Protein AF-A0A356QR61-F1 (afdb_monomer_lite)

Sequence (213 aa):
MYKLLLCWRYLRTRWIALASVISVTLGVATMIVVNAVMSGFSNEMQTRIHGILSDIVFESHSLSGFQDPQWHIDEINRAAGDQIAGMTPTVAVPAMLSFQVRGQWVTRQVMFIGIDPKTHAQVSDFGRYLQHPANREQLSFDLREGGYDTIDSQNPTETPTRPALEHAGWPHRRMRVNRERLWKERLESKNSAENSPARSVDQQVDAMLAATS

Foldseek 3Di:
DCPVVVVVVVCVVDVVNVVVVVVVVVVVVVVVVVVVVVVVVVVVVVCVVQQAAFPDDDFDPDPVTDDPPPVVVVVVCVVQVVPDQFDWDKDWDWDWDWDDDPNDIDIDIDIDMDTDQAGSVRGHNVLQQDQAPVCSVTNDPAFDQARGQQADSVDGDPDRPRPVRRCDTPNVVVVVVVVVVVVVVVVVVVVCVVPPPDQPVVNVVVVVVVVVD

Radius of gyration: 34.33 Å; chains: 1; bounding box: 91×85×86 Å

pLDDT: mean 84.56, std 9.44, range [52.19, 97.56]

Secondary structure (DSSP, 8-state):
-HHHHHHHHHHHH-HHHHHHHHHHHHHHHHHHHHHHHHHHHHHHHHHHHHTTS-SS----SSTT--S-HHHHHHHHHHHHGGG-S----EEEEEEEEEEEETTEEEEEEEEEEEE-TTTHHHH-GGGGG-SSHHHHHS---SPPSS---SS-TTS--SS-S-GGGTTTTHHHHHHHHHHHHHHHHHHHHHHHHHSS----HHHHHHHHHHH--

Structure (mmCIF, N/CA/C/O backbone):
data_AF-A0A356QR61-F1
#
_entry.id   AF-A0A356QR61-F1
#
loop_
_atom_site.group_PDB
_atom_site.id
_atom_site.type_symbol
_atom_site.label_atom_id
_atom_site.label_alt_id
_atom_site.label_comp_id
_atom_site.label_asym_id
_atom_site.label_entity_id
_atom_site.label_seq_id
_atom_site.pdbx_PDB_ins_code
_atom_site.Cartn_x
_atom_site.Cartn_y
_atom_site.Cartn_z
_atom_site.occupancy
_atom_site.B_iso_or_equiv
_atom_site.auth_seq_id
_atom_site.auth_comp_id
_atom_site.auth_asym_id
_atom_site.auth_atom_id
_atom_site.pdbx_PDB_model_num
ATOM 1 N N . MET A 1 1 ? -49.902 16.800 27.343 1.00 63.72 1 MET A N 1
ATOM 2 C CA . MET A 1 1 ? -49.059 17.615 26.435 1.00 63.72 1 MET A CA 1
ATOM 3 C C . MET A 1 1 ? -48.443 18.861 27.087 1.00 63.72 1 MET A C 1
ATOM 5 O O . MET A 1 1 ? -47.349 19.228 26.695 1.00 63.72 1 MET A O 1
ATOM 9 N N . TYR A 1 2 ? -49.036 19.468 28.127 1.00 74.94 2 TYR A N 1
ATOM 10 C CA . TYR A 1 2 ? -48.470 20.675 28.770 1.00 74.94 2 TYR A CA 1
ATOM 11 C C . TYR A 1 2 ? -47.290 20.453 29.735 1.00 74.94 2 TYR A C 1
ATOM 13 O O . TYR A 1 2 ? -46.565 21.398 30.032 1.00 74.94 2 TYR A O 1
ATOM 21 N N . LYS A 1 3 ? -47.063 19.221 30.217 1.00 79.25 3 LYS A N 1
ATOM 22 C CA . LYS A 1 3 ? -46.014 18.924 31.213 1.00 79.25 3 LYS A CA 1
ATOM 23 C C . LYS A 1 3 ? -44.601 19.246 30.703 1.00 79.25 3 LYS A C 1
ATOM 25 O O . LYS A 1 3 ? -43.840 19.868 31.428 1.00 79.25 3 LYS A O 1
ATOM 30 N N . LEU A 1 4 ? -44.283 18.919 29.446 1.00 80.38 4 LEU A N 1
ATOM 31 C CA . LEU A 1 4 ? -42.987 19.245 28.828 1.00 80.38 4 LEU A CA 1
ATOM 32 C C . LEU A 1 4 ? -42.771 20.759 28.678 1.00 80.38 4 LEU A C 1
ATOM 34 O O . LEU A 1 4 ? -41.706 21.257 29.031 1.00 80.38 4 LEU A O 1
ATOM 38 N N . LEU A 1 5 ? -43.796 21.499 28.234 1.00 81.12 5 LEU A N 1
ATOM 39 C CA . LEU A 1 5 ? -43.750 22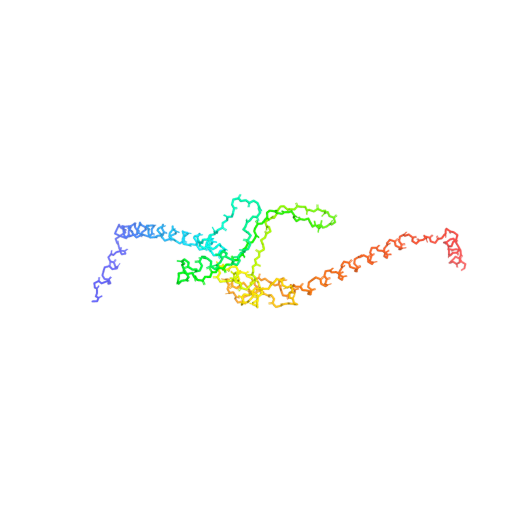.965 28.129 1.00 81.12 5 LEU A CA 1
ATOM 40 C C . LEU A 1 5 ? -43.552 23.632 29.498 1.00 81.12 5 LEU A C 1
ATOM 42 O O . LEU A 1 5 ? -42.762 24.568 29.627 1.00 81.12 5 LEU A O 1
ATOM 46 N N . LEU A 1 6 ? -44.232 23.124 30.531 1.00 81.38 6 LEU A N 1
ATOM 47 C CA . LEU A 1 6 ? -44.070 23.589 31.908 1.00 81.38 6 LEU A CA 1
ATOM 48 C C . LEU A 1 6 ? -42.666 23.282 32.447 1.00 81.38 6 LEU A C 1
ATOM 50 O O . LEU A 1 6 ? -42.029 24.189 32.978 1.00 81.38 6 LEU A O 1
ATOM 54 N N . CYS A 1 7 ? -42.152 22.061 32.258 1.00 80.75 7 CYS A N 1
ATOM 55 C CA . CYS A 1 7 ? -40.796 21.672 32.660 1.00 80.75 7 CYS A CA 1
ATOM 56 C C . CYS A 1 7 ? -39.719 22.520 31.969 1.00 80.75 7 CYS A C 1
ATOM 58 O O . CYS A 1 7 ? -38.815 23.009 32.641 1.00 80.75 7 CYS A O 1
ATOM 60 N N . TRP A 1 8 ? -39.842 22.758 30.659 1.00 81.69 8 TRP A N 1
ATOM 61 C CA . TRP A 1 8 ? -38.913 23.595 29.892 1.00 81.69 8 TRP A CA 1
ATOM 62 C C . TRP A 1 8 ? -38.884 25.040 30.400 1.00 81.69 8 TRP A C 1
ATOM 64 O O . TRP A 1 8 ? -37.813 25.612 30.620 1.00 81.69 8 TRP A O 1
ATOM 74 N N . ARG A 1 9 ? -40.060 25.630 30.664 1.00 83.69 9 ARG A N 1
ATOM 75 C CA . ARG A 1 9 ? -40.152 26.980 31.239 1.00 83.69 9 ARG A CA 1
ATOM 76 C C . ARG A 1 9 ? -39.523 27.030 32.633 1.00 83.69 9 ARG A C 1
ATOM 78 O O . ARG A 1 9 ? -38.783 27.963 32.937 1.00 83.69 9 ARG A O 1
ATOM 85 N N . TYR A 1 10 ? -39.772 26.019 33.464 1.00 82.62 10 TYR A N 1
ATOM 86 C CA . TYR A 1 10 ? -39.225 25.939 34.820 1.00 82.62 10 TYR A CA 1
ATOM 87 C C . TYR A 1 10 ? -37.692 25.799 34.826 1.00 82.62 10 TYR A C 1
ATOM 89 O O . TYR A 1 10 ? -37.025 26.492 35.594 1.00 82.62 10 TYR A O 1
ATOM 97 N N . LEU A 1 11 ? -37.124 24.986 33.924 1.00 81.06 11 LEU A N 1
ATOM 98 C CA . LEU A 1 11 ? -35.673 24.818 33.766 1.00 81.06 11 LEU A CA 1
ATOM 99 C C . LEU A 1 11 ? -34.984 26.124 33.352 1.00 81.06 11 LEU A C 1
ATOM 101 O O . LEU A 1 11 ? -33.954 26.487 33.912 1.00 81.06 11 LEU A O 1
ATOM 105 N N . ARG A 1 12 ? -35.582 26.860 32.408 1.00 78.75 12 ARG A N 1
ATOM 106 C CA . ARG A 1 12 ? -35.021 28.115 31.889 1.00 78.75 12 ARG A CA 1
ATOM 107 C C . ARG A 1 12 ? -35.041 29.255 32.913 1.00 78.75 12 ARG A C 1
ATOM 109 O O . ARG A 1 12 ? -34.254 30.186 32.807 1.00 78.75 12 ARG A O 1
ATOM 116 N N . THR A 1 13 ? -35.933 29.187 33.901 1.00 82.56 13 THR A N 1
ATOM 117 C CA . THR A 1 13 ? -36.052 30.221 34.943 1.00 82.56 13 THR A CA 1
ATOM 118 C C . THR A 1 13 ? -35.142 29.936 36.148 1.00 82.56 13 THR A C 1
ATOM 120 O O . THR A 1 13 ? -34.807 30.851 36.896 1.00 82.56 13 THR A O 1
ATOM 123 N N . ARG A 1 14 ? -34.715 28.678 36.352 1.00 86.62 14 ARG A N 1
ATOM 124 C CA . ARG A 1 14 ? -33.907 28.249 37.506 1.00 86.62 14 ARG A CA 1
ATOM 125 C C . ARG A 1 14 ? -32.491 27.845 37.076 1.00 86.62 14 ARG A C 1
ATOM 127 O O . ARG A 1 14 ? -32.207 26.670 36.855 1.00 86.62 14 ARG A O 1
ATOM 134 N N . TRP A 1 15 ? -31.587 28.823 37.042 1.00 82.50 15 TRP A N 1
ATOM 135 C CA . TRP A 1 15 ? -30.195 28.675 36.587 1.00 82.50 15 TRP A CA 1
ATOM 136 C C . TRP A 1 15 ? -29.403 27.542 37.260 1.00 82.50 15 TRP A C 1
ATOM 138 O O . TRP A 1 15 ? -28.636 26.859 36.589 1.00 82.50 15 TRP A O 1
ATOM 148 N N . ILE A 1 16 ? -29.634 27.280 38.552 1.00 87.81 16 ILE A N 1
ATOM 149 C CA . ILE A 1 16 ? -28.952 26.204 39.299 1.00 87.81 16 ILE A CA 1
ATOM 150 C C . ILE A 1 16 ? -29.296 24.815 38.727 1.00 87.81 16 ILE A C 1
ATOM 152 O O . ILE A 1 16 ? -28.426 23.954 38.610 1.00 87.81 16 ILE A O 1
ATOM 156 N N . ALA A 1 17 ? -30.554 24.599 38.325 1.00 86.50 17 ALA A N 1
ATOM 157 C CA . ALA A 1 17 ? -30.989 23.328 37.746 1.00 86.50 17 ALA A CA 1
ATOM 158 C C . ALA A 1 17 ? -30.394 23.120 36.345 1.00 86.50 17 ALA A C 1
ATOM 160 O O . ALA A 1 17 ? -29.949 22.024 36.013 1.00 86.50 17 ALA A O 1
ATOM 161 N N . LEU A 1 18 ? -30.332 24.188 35.547 1.00 86.31 18 LEU A N 1
ATOM 162 C CA . LEU A 1 18 ? -29.719 24.165 34.221 1.00 86.31 18 LEU A CA 1
ATOM 163 C C . LEU A 1 18 ? -28.210 23.873 34.300 1.00 86.31 18 LEU A C 1
ATOM 165 O O . LEU A 1 18 ? -27.713 23.025 33.563 1.00 86.31 18 LEU A O 1
ATOM 169 N N . ALA A 1 19 ? -27.503 24.504 35.243 1.00 89.62 19 ALA A N 1
ATOM 170 C CA . ALA A 1 19 ? -26.082 24.252 35.480 1.00 89.62 19 ALA A CA 1
ATOM 171 C C . ALA A 1 19 ? -25.801 22.786 35.865 1.00 89.62 19 ALA A C 1
ATOM 173 O O . ALA A 1 19 ? -24.839 22.195 35.377 1.00 89.62 19 ALA A O 1
ATOM 174 N N . SER A 1 20 ? -26.665 22.172 36.682 1.00 90.62 20 SER A N 1
ATOM 175 C CA . SER A 1 20 ? -26.543 20.758 37.061 1.00 90.62 20 SER A CA 1
ATOM 176 C C . SER A 1 20 ? -26.697 19.815 35.864 1.00 90.62 20 SER A C 1
ATOM 178 O O . SER A 1 20 ? -25.870 18.922 35.684 1.00 90.62 20 SER A O 1
ATOM 180 N N . VAL A 1 21 ? -27.695 20.043 35.002 1.00 91.75 21 VAL A N 1
ATOM 181 C CA . VAL A 1 21 ? -27.902 19.223 33.797 1.00 91.75 21 VAL A CA 1
ATOM 182 C C . VAL A 1 21 ? -26.722 19.351 32.836 1.00 91.75 21 VAL A C 1
ATOM 184 O O . VAL A 1 21 ? -26.252 18.338 32.323 1.00 91.75 21 VAL A O 1
ATOM 187 N N . ILE A 1 22 ? -26.201 20.566 32.628 1.00 94.44 22 ILE A N 1
ATOM 188 C CA . ILE A 1 22 ? -25.026 20.793 31.773 1.00 94.44 22 ILE A CA 1
ATOM 189 C C . ILE A 1 22 ? -23.794 20.082 32.339 1.00 94.44 22 ILE A C 1
ATOM 191 O O . ILE A 1 22 ? -23.083 19.436 31.579 1.00 94.44 22 ILE A O 1
ATOM 195 N N . SER A 1 23 ? -23.567 20.143 33.654 1.00 95.69 23 SER A N 1
ATOM 196 C CA . SER A 1 23 ? -22.441 19.459 34.306 1.00 95.69 23 SER A CA 1
ATOM 197 C C . SER A 1 23 ? -22.489 17.942 34.098 1.00 95.69 23 SER A C 1
ATOM 199 O O . SER A 1 23 ? -21.515 17.343 33.643 1.00 95.69 23 SER A O 1
ATOM 201 N N . VAL A 1 24 ? -23.651 17.321 34.333 1.00 96.44 24 VAL A N 1
ATOM 202 C CA . VAL A 1 24 ? -23.834 15.878 34.105 1.00 96.44 24 VAL A CA 1
ATOM 203 C C . VAL A 1 24 ? -23.700 15.538 32.620 1.00 96.44 24 VAL A C 1
ATOM 205 O O . VAL A 1 24 ? -23.032 14.569 32.274 1.00 96.44 24 VAL A O 1
ATOM 208 N N . THR A 1 25 ? -24.277 16.353 31.734 1.00 96.44 25 THR A N 1
ATOM 209 C CA . THR A 1 25 ? -24.192 16.144 30.279 1.00 96.44 25 THR A CA 1
ATOM 210 C C . THR A 1 25 ? -22.750 16.224 29.798 1.00 96.44 25 THR A C 1
ATOM 212 O O . THR A 1 25 ? -22.328 15.378 29.017 1.00 96.44 25 THR A O 1
ATOM 215 N N . LEU A 1 26 ? -21.978 17.193 30.292 1.00 97.19 26 LEU A N 1
ATOM 216 C CA . LEU A 1 26 ? -20.565 17.333 29.968 1.00 97.19 26 LEU A CA 1
ATOM 217 C C . LEU A 1 26 ? -19.763 16.129 30.477 1.00 97.19 26 LEU A C 1
ATOM 219 O O . LEU A 1 26 ? -18.945 15.606 29.732 1.00 97.19 26 LEU A O 1
ATOM 223 N N . GLY A 1 27 ? -20.031 15.645 31.695 1.00 97.31 27 GLY A N 1
ATOM 224 C CA . GLY A 1 27 ? -19.362 14.462 32.249 1.00 97.31 27 GLY A CA 1
ATOM 225 C C . GLY A 1 27 ? -19.668 13.171 31.482 1.00 97.31 27 GLY A C 1
ATOM 226 O O . GLY A 1 27 ? -18.775 12.369 31.217 1.00 97.31 27 GLY A O 1
ATOM 227 N N . VAL A 1 28 ? -20.921 12.976 31.067 1.00 97.56 28 VAL A N 1
ATOM 228 C CA . VAL A 1 28 ? -21.294 11.832 30.222 1.00 97.56 28 VAL A CA 1
ATOM 229 C C . VAL A 1 28 ? -20.690 11.979 28.823 1.00 97.56 28 VAL A C 1
ATOM 231 O O . VAL A 1 28 ? -20.163 11.011 28.280 1.00 97.56 28 VAL A O 1
ATOM 234 N N . ALA A 1 29 ? -20.703 13.186 28.249 1.00 97.19 29 ALA A N 1
ATOM 235 C CA . ALA A 1 29 ? -20.114 13.453 26.941 1.00 97.19 29 ALA A CA 1
ATOM 236 C C . ALA A 1 29 ? -18.604 13.180 26.926 1.00 97.19 29 ALA A C 1
ATOM 238 O O . ALA A 1 29 ? -18.123 12.541 25.993 1.00 97.19 29 ALA A O 1
ATOM 239 N N . THR A 1 30 ? -17.856 13.593 27.955 1.00 96.88 30 THR A N 1
ATOM 240 C CA . THR A 1 30 ? -16.416 13.306 28.034 1.00 96.88 30 THR A CA 1
ATOM 241 C C . THR A 1 30 ? -16.147 11.808 28.149 1.00 96.88 30 THR A C 1
ATOM 243 O O . THR A 1 30 ? -15.265 11.306 27.455 1.00 96.88 30 THR A O 1
ATOM 246 N N . MET A 1 31 ? -16.939 11.071 28.935 1.00 95.75 31 MET A N 1
ATOM 247 C CA . MET A 1 31 ? -16.815 9.613 29.043 1.00 95.75 31 MET A CA 1
ATOM 248 C C . MET A 1 31 ? -17.075 8.905 27.702 1.00 95.75 31 MET A C 1
ATOM 250 O O . MET A 1 31 ? -16.326 8.003 27.325 1.00 95.75 31 MET A O 1
ATOM 254 N N . ILE A 1 32 ? -18.099 9.336 26.956 1.00 96.31 32 ILE A N 1
ATOM 255 C CA . ILE A 1 32 ? -18.408 8.792 25.625 1.00 96.31 32 ILE A CA 1
ATOM 256 C C . ILE A 1 32 ? -17.276 9.099 24.640 1.00 96.31 32 ILE A C 1
ATOM 258 O O . ILE A 1 32 ? -16.800 8.192 23.959 1.00 96.31 32 ILE A O 1
ATOM 262 N N . VAL A 1 33 ? -16.827 10.357 24.571 1.00 96.62 33 VAL A N 1
ATOM 263 C CA . VAL A 1 33 ? -15.797 10.789 23.614 1.00 96.62 33 VAL A CA 1
ATOM 264 C C . VAL A 1 33 ? -14.487 10.044 23.842 1.00 96.62 33 VAL A C 1
ATOM 266 O O . VAL A 1 33 ? -13.904 9.556 22.881 1.00 96.62 33 VAL A O 1
ATOM 269 N N . VAL A 1 34 ? -14.034 9.901 25.089 1.00 95.88 34 VAL A N 1
ATOM 270 C CA . VAL A 1 34 ? -12.766 9.213 25.384 1.00 95.88 34 VAL A CA 1
ATOM 271 C C . VAL A 1 34 ? -12.815 7.750 24.942 1.00 95.88 34 VAL A C 1
ATOM 273 O O . VAL A 1 34 ? -11.903 7.290 24.255 1.00 95.88 34 VAL A O 1
ATOM 276 N N . ASN A 1 35 ? -13.898 7.036 25.259 1.00 94.25 35 ASN A N 1
ATOM 277 C CA . ASN A 1 35 ? -14.055 5.646 24.829 1.00 94.25 35 ASN A CA 1
ATOM 278 C C . ASN A 1 35 ? -14.144 5.526 23.304 1.00 94.25 35 ASN A C 1
ATOM 280 O O . ASN A 1 35 ? -13.540 4.622 22.724 1.00 94.25 35 ASN A O 1
ATOM 284 N N . ALA A 1 36 ? -14.854 6.447 22.649 1.00 94.88 36 ALA A N 1
ATOM 285 C CA . ALA A 1 36 ? -14.970 6.472 21.197 1.00 94.88 36 ALA A CA 1
ATOM 286 C C . ALA A 1 36 ? -13.616 6.730 20.517 1.00 94.88 36 ALA A C 1
ATOM 288 O O . ALA A 1 36 ? -13.269 6.029 19.570 1.00 94.88 36 ALA A O 1
ATOM 289 N N . VAL A 1 37 ? -12.825 7.680 21.024 1.00 95.31 37 VAL A N 1
ATOM 290 C CA . VAL A 1 37 ? -11.498 8.008 20.481 1.00 95.31 37 VAL A CA 1
ATOM 291 C C . VAL A 1 37 ? -10.539 6.833 20.642 1.00 95.31 37 VAL A C 1
ATOM 293 O O . VAL A 1 37 ? -9.894 6.449 19.669 1.00 95.31 37 VAL A O 1
ATOM 296 N N . MET A 1 38 ? -10.474 6.226 21.832 1.00 92.94 38 MET A N 1
ATOM 297 C CA . MET A 1 38 ? -9.582 5.086 22.075 1.00 92.94 38 MET A CA 1
ATOM 298 C C . MET A 1 38 ? -9.950 3.880 21.207 1.00 92.94 38 MET A C 1
ATOM 300 O O . MET A 1 38 ? -9.072 3.249 20.615 1.00 92.94 38 MET A O 1
ATOM 304 N N . SER A 1 39 ? -11.248 3.594 21.083 1.00 90.88 39 SER A N 1
ATOM 305 C CA . SER A 1 39 ? -11.739 2.491 20.250 1.00 90.88 39 SER A CA 1
ATOM 306 C C . SER A 1 39 ? -11.479 2.752 18.765 1.00 90.88 39 SER A C 1
ATOM 308 O O . SER A 1 39 ? -10.985 1.873 18.063 1.00 90.88 39 SER A O 1
ATOM 310 N N . GLY A 1 40 ? -11.747 3.973 18.291 1.00 90.38 40 GLY A N 1
ATOM 311 C CA . GLY A 1 40 ? -11.513 4.367 16.902 1.00 90.38 40 GLY A CA 1
ATOM 312 C C . GLY A 1 40 ? -10.034 4.327 16.523 1.00 90.38 40 GLY A C 1
ATOM 313 O O . GLY A 1 40 ? -9.682 3.765 15.490 1.00 90.38 40 GLY A O 1
ATOM 314 N N . PHE A 1 41 ? -9.158 4.851 17.383 1.00 89.69 41 PHE A N 1
ATOM 315 C CA . PHE A 1 41 ? -7.715 4.815 17.156 1.00 89.69 41 PHE A CA 1
ATOM 316 C C . PHE A 1 41 ? -7.174 3.384 17.119 1.00 89.69 41 PHE A C 1
ATOM 318 O O . PHE A 1 41 ? -6.409 3.048 16.220 1.00 89.69 41 PHE A O 1
ATOM 325 N N . SER A 1 42 ? -7.592 2.533 18.061 1.00 85.69 42 SER A N 1
ATOM 326 C CA . SER A 1 42 ? -7.142 1.137 18.110 1.00 85.69 42 SER A CA 1
ATOM 327 C C . SER A 1 42 ? -7.544 0.379 16.844 1.00 85.69 42 SER A C 1
ATOM 329 O O . SER A 1 42 ? -6.710 -0.301 16.250 1.00 85.69 42 SER A O 1
ATOM 331 N N . ASN A 1 43 ? -8.786 0.560 16.385 1.00 86.19 43 ASN A N 1
ATOM 332 C CA . ASN A 1 43 ? -9.281 -0.074 15.167 1.00 86.19 43 ASN A CA 1
ATOM 333 C C . ASN A 1 43 ? -8.535 0.412 13.912 1.00 86.19 43 ASN A C 1
ATOM 335 O O . ASN A 1 43 ? -8.125 -0.391 13.076 1.00 86.19 43 ASN A O 1
ATOM 339 N N . GLU A 1 44 ? -8.306 1.721 13.794 1.00 85.00 44 GLU A N 1
ATOM 340 C CA . GLU A 1 44 ? -7.584 2.310 12.662 1.00 85.00 44 GLU A CA 1
ATOM 341 C C . GLU A 1 44 ? -6.114 1.864 12.635 1.00 85.00 44 GLU A C 1
ATOM 343 O O . GLU A 1 44 ? -5.593 1.485 11.587 1.00 85.00 44 GLU A O 1
ATOM 348 N N . MET A 1 45 ? -5.442 1.856 13.791 1.00 82.25 45 MET A N 1
ATOM 349 C CA . MET A 1 45 ? -4.064 1.371 13.916 1.00 82.25 45 MET A CA 1
ATOM 350 C C . MET A 1 45 ? -3.957 -0.110 13.557 1.00 82.25 45 MET A C 1
ATOM 352 O O . MET A 1 45 ? -3.073 -0.488 12.790 1.00 82.25 45 MET A O 1
ATOM 356 N N . GLN A 1 46 ? -4.870 -0.940 14.069 1.00 77.38 46 GLN A N 1
ATOM 357 C CA . GLN A 1 46 ? -4.907 -2.362 13.748 1.00 77.38 46 GLN A CA 1
ATOM 358 C C . GLN A 1 46 ? -5.119 -2.574 12.246 1.00 77.38 46 GLN A C 1
ATOM 360 O O . GLN A 1 46 ? -4.348 -3.307 11.629 1.00 77.38 46 GLN A O 1
ATOM 365 N N . THR A 1 47 ? -6.087 -1.879 11.647 1.00 78.88 47 THR A N 1
ATOM 366 C CA . THR A 1 47 ? -6.389 -1.963 10.209 1.00 78.88 47 THR A CA 1
ATOM 367 C C . THR A 1 47 ? -5.196 -1.529 9.354 1.00 78.88 47 THR A C 1
ATOM 369 O O . THR A 1 47 ? -4.862 -2.191 8.376 1.00 78.88 47 THR A O 1
ATOM 372 N N . ARG A 1 48 ? -4.486 -0.458 9.735 1.00 74.56 48 ARG A N 1
ATOM 373 C CA . ARG A 1 48 ? -3.302 0.018 8.997 1.00 74.56 48 ARG A CA 1
ATOM 374 C C . ARG A 1 48 ? -2.111 -0.929 9.075 1.00 74.56 48 ARG A C 1
ATOM 376 O O . ARG A 1 48 ? -1.368 -1.024 8.103 1.00 74.56 48 ARG A O 1
ATOM 383 N N . ILE A 1 49 ? -1.913 -1.596 10.211 1.00 70.25 49 ILE A N 1
ATOM 384 C CA . ILE A 1 49 ? -0.819 -2.560 10.384 1.00 70.25 49 ILE A CA 1
ATOM 385 C C . ILE A 1 49 ? -1.124 -3.855 9.618 1.00 70.25 49 ILE A C 1
ATOM 387 O O . ILE A 1 49 ? -0.251 -4.358 8.917 1.00 70.25 49 ILE A O 1
ATOM 391 N N . HIS A 1 50 ? -2.358 -4.357 9.699 1.00 63.88 50 HIS A N 1
ATOM 392 C CA . HIS A 1 50 ? -2.744 -5.638 9.094 1.00 63.88 50 HIS A CA 1
ATOM 393 C C . HIS A 1 50 ? -3.133 -5.534 7.613 1.00 63.88 50 HIS A C 1
ATOM 395 O O . HIS A 1 50 ? -3.119 -6.535 6.920 1.00 63.88 50 HIS A O 1
ATOM 401 N N . GLY A 1 51 ? -3.445 -4.348 7.078 1.00 62.84 51 GLY A N 1
ATOM 402 C CA . GLY A 1 51 ? -3.817 -4.225 5.661 1.00 62.84 51 GLY A CA 1
ATOM 403 C C . GLY A 1 51 ? -2.664 -4.526 4.693 1.00 62.84 51 GLY A C 1
ATOM 404 O O . GLY A 1 51 ? -2.884 -4.968 3.571 1.00 62.84 51 GLY A O 1
ATOM 405 N N . ILE A 1 52 ? -1.414 -4.294 5.102 1.00 68.00 52 ILE A N 1
ATOM 406 C CA . ILE A 1 52 ? -0.249 -4.492 4.222 1.00 68.00 52 ILE A CA 1
ATOM 407 C C . ILE A 1 52 ? 0.407 -5.862 4.452 1.00 68.00 52 ILE A C 1
ATOM 409 O O . ILE A 1 52 ? 0.948 -6.435 3.504 1.00 68.00 52 ILE A O 1
ATOM 413 N N . LEU A 1 53 ? 0.353 -6.389 5.678 1.00 71.44 53 LEU A N 1
ATOM 414 C CA . LEU A 1 53 ? 0.990 -7.646 6.075 1.00 71.44 53 LEU A CA 1
ATOM 415 C C . LEU A 1 53 ? -0.025 -8.797 6.080 1.00 71.44 53 LEU A C 1
ATOM 417 O O . LEU A 1 53 ? -1.190 -8.587 6.383 1.00 71.44 53 LEU A O 1
ATOM 421 N N . SER A 1 54 ? 0.423 -10.017 5.781 1.00 81.88 54 SER A N 1
ATOM 422 C CA . SER A 1 54 ? -0.411 -11.210 5.951 1.00 81.88 54 SER A CA 1
ATOM 423 C C . SER A 1 54 ? -0.589 -11.555 7.434 1.00 81.88 54 SER A C 1
ATOM 425 O O . SER A 1 54 ? 0.283 -11.258 8.252 1.00 81.88 54 SER A O 1
ATOM 427 N N . ASP A 1 55 ? -1.688 -12.237 7.777 1.00 85.44 55 ASP A N 1
ATOM 428 C CA . ASP A 1 55 ? -1.984 -12.647 9.162 1.00 85.44 55 ASP A CA 1
ATOM 429 C C . ASP A 1 55 ? -0.901 -13.559 9.760 1.00 85.44 55 ASP A C 1
ATOM 431 O O . ASP A 1 55 ? -0.601 -13.503 10.953 1.00 85.44 55 ASP A O 1
ATOM 435 N N . ILE A 1 56 ? -0.303 -14.407 8.920 1.00 87.38 56 ILE A N 1
ATOM 436 C CA . ILE A 1 56 ? 0.790 -15.309 9.281 1.00 87.38 56 ILE A CA 1
ATOM 437 C C . ILE A 1 56 ? 1.899 -15.149 8.243 1.00 87.38 56 ILE A C 1
ATOM 439 O O . ILE A 1 56 ? 1.642 -15.125 7.036 1.00 87.38 56 ILE A O 1
ATOM 443 N N . VAL A 1 57 ? 3.142 -15.046 8.715 1.00 88.44 57 VAL A N 1
ATOM 444 C CA . VAL A 1 57 ? 4.343 -14.993 7.878 1.00 88.44 57 VAL A CA 1
ATOM 445 C C . VAL A 1 57 ? 5.281 -16.110 8.316 1.00 88.44 57 VAL A C 1
ATOM 447 O O . VAL A 1 57 ? 5.664 -16.192 9.482 1.00 88.44 57 VAL A O 1
ATOM 450 N N . PHE A 1 58 ? 5.659 -16.966 7.371 1.00 88.12 58 PHE A N 1
ATOM 451 C CA . PHE A 1 58 ? 6.712 -17.952 7.575 1.00 88.12 58 PHE A CA 1
ATOM 452 C C . PHE A 1 58 ? 8.028 -17.365 7.080 1.00 88.12 58 PHE A C 1
ATOM 454 O O . PHE A 1 58 ? 8.200 -17.129 5.885 1.00 88.12 58 PHE A O 1
ATOM 461 N N . GLU A 1 59 ? 8.962 -17.137 8.001 1.00 88.12 59 GLU A N 1
ATOM 462 C CA . GLU A 1 59 ? 10.297 -16.632 7.690 1.00 88.12 59 GLU A CA 1
ATOM 463 C C . GLU A 1 59 ? 11.357 -17.675 8.042 1.00 88.12 59 GLU A C 1
ATOM 465 O O . GLU A 1 59 ? 11.269 -18.382 9.047 1.00 88.12 59 GLU A O 1
ATOM 470 N N . SER A 1 60 ? 12.375 -17.782 7.193 1.00 85.56 60 SER A N 1
ATOM 471 C CA . SER A 1 60 ? 13.540 -18.615 7.470 1.00 85.56 60 SER A CA 1
ATOM 472 C C . SER A 1 60 ? 14.525 -17.805 8.300 1.00 85.56 60 SER A C 1
ATOM 474 O O . SER A 1 60 ? 14.849 -16.672 7.957 1.00 85.56 60 SER A O 1
ATOM 476 N N . HIS A 1 61 ? 15.073 -18.403 9.358 1.00 82.00 61 HIS A N 1
ATOM 477 C CA . HIS A 1 61 ? 16.169 -17.792 10.116 1.00 82.00 61 HIS A CA 1
ATOM 478 C C . HIS A 1 61 ? 17.475 -17.694 9.308 1.00 82.00 61 HIS A C 1
ATOM 480 O O . HIS A 1 61 ? 18.409 -17.004 9.716 1.00 82.00 61 HIS A O 1
ATOM 486 N N . SER A 1 62 ? 17.568 -18.403 8.180 1.00 81.56 62 SER A N 1
ATOM 487 C CA . SER A 1 62 ? 18.736 -18.375 7.302 1.00 81.56 62 SER A CA 1
ATOM 488 C C . SER A 1 62 ? 18.615 -17.282 6.237 1.00 81.56 62 SER A C 1
ATOM 490 O O . SER A 1 62 ? 17.541 -17.064 5.678 1.00 81.56 62 SER A O 1
ATOM 492 N N . LEU A 1 63 ? 19.740 -16.654 5.873 1.00 74.56 63 LEU A N 1
ATOM 493 C CA . LEU A 1 63 ? 19.782 -15.681 4.769 1.00 74.56 63 LEU A CA 1
ATOM 494 C C . LEU A 1 63 ? 19.397 -16.284 3.407 1.00 74.56 63 LEU A C 1
ATOM 496 O O . LEU A 1 63 ? 19.054 -15.547 2.488 1.00 74.56 63 LEU A O 1
ATOM 500 N N . SER A 1 64 ? 19.468 -17.607 3.261 1.00 79.75 64 SER A N 1
ATOM 501 C CA . SER A 1 64 ? 19.101 -18.332 2.041 1.00 79.75 64 SER A CA 1
ATOM 502 C C . SER A 1 64 ? 17.591 -18.452 1.815 1.00 79.75 64 SER A C 1
ATOM 504 O O . SER A 1 64 ? 17.187 -18.885 0.737 1.00 79.75 64 SER A O 1
ATOM 506 N N . GLY A 1 65 ? 16.760 -18.083 2.796 1.00 84.31 65 GLY A N 1
ATOM 507 C CA . GLY A 1 65 ? 15.307 -18.211 2.694 1.00 84.31 65 GLY A CA 1
ATOM 508 C C . GLY A 1 65 ? 14.834 -19.668 2.687 1.00 84.31 65 GLY A C 1
ATOM 509 O O . GLY A 1 65 ? 15.522 -20.566 3.181 1.00 84.31 65 GLY A O 1
ATOM 510 N N . PHE A 1 66 ? 13.639 -19.896 2.140 1.00 86.38 66 PHE A N 1
ATOM 511 C CA . PHE A 1 66 ? 13.119 -21.234 1.856 1.00 86.38 66 PHE A CA 1
ATOM 512 C C . PHE A 1 66 ? 13.455 -21.630 0.418 1.00 86.38 66 PHE A C 1
ATOM 514 O O . PHE A 1 66 ? 13.296 -20.837 -0.509 1.00 86.38 66 PHE A O 1
ATOM 521 N N . GLN A 1 67 ? 13.915 -22.866 0.239 1.00 86.06 67 GLN A N 1
ATOM 522 C CA . GLN A 1 67 ? 14.035 -23.485 -1.080 1.00 86.06 67 GLN A CA 1
ATOM 523 C C . GLN A 1 67 ? 12.691 -24.110 -1.450 1.00 86.06 67 GLN A C 1
ATOM 525 O O . GLN A 1 67 ? 11.991 -24.591 -0.567 1.00 86.06 67 GLN A O 1
ATOM 530 N N . ASP A 1 68 ? 12.352 -24.115 -2.737 1.00 89.25 68 ASP A N 1
ATOM 531 C CA . ASP A 1 68 ? 11.089 -24.658 -3.254 1.00 89.25 68 ASP A CA 1
ATOM 532 C C . ASP A 1 68 ? 9.835 -24.133 -2.512 1.00 89.25 68 ASP A C 1
ATOM 534 O O . ASP A 1 68 ? 9.261 -24.806 -1.646 1.00 89.25 68 ASP A O 1
ATOM 538 N N . PRO A 1 69 ? 9.389 -22.905 -2.827 1.00 88.81 69 PRO A N 1
ATOM 539 C CA . PRO A 1 69 ? 8.201 -22.340 -2.199 1.00 88.81 69 PRO A CA 1
ATOM 540 C C . PRO A 1 69 ? 6.939 -23.168 -2.469 1.00 88.81 69 PRO A C 1
ATOM 542 O O . PRO A 1 69 ? 6.034 -23.165 -1.638 1.00 88.81 69 PRO A O 1
ATOM 545 N N . GLN A 1 70 ? 6.871 -23.881 -3.597 1.00 90.25 70 GLN A N 1
ATOM 546 C CA . GLN A 1 70 ? 5.670 -24.611 -3.986 1.00 90.25 70 GLN A CA 1
ATOM 547 C C . GLN A 1 70 ? 5.432 -25.808 -3.068 1.00 90.25 70 GLN A C 1
ATOM 549 O O . GLN A 1 70 ? 4.318 -25.997 -2.588 1.00 90.25 70 GLN A O 1
ATOM 554 N N . TRP A 1 71 ? 6.494 -26.548 -2.744 1.00 93.44 71 TRP A N 1
ATOM 555 C CA . TRP A 1 71 ? 6.410 -27.648 -1.787 1.00 93.44 71 TRP A CA 1
ATOM 556 C C . TRP A 1 71 ? 5.871 -27.192 -0.421 1.00 93.44 71 TRP A C 1
ATOM 558 O O . TRP A 1 71 ? 5.007 -27.849 0.157 1.00 93.44 71 TRP A O 1
ATOM 568 N N . HIS A 1 72 ? 6.333 -26.038 0.075 1.00 91.06 72 HIS A N 1
ATOM 569 C CA . HIS A 1 72 ? 5.879 -25.488 1.358 1.00 91.06 72 HIS A CA 1
ATOM 570 C C . HIS A 1 72 ? 4.398 -25.097 1.314 1.00 91.06 72 HIS A C 1
ATOM 572 O O . HIS A 1 72 ? 3.658 -25.385 2.252 1.00 91.06 72 HIS A O 1
ATOM 578 N N . ILE A 1 73 ? 3.961 -24.469 0.220 1.00 91.06 73 ILE A N 1
ATOM 579 C CA . ILE A 1 73 ? 2.556 -24.109 -0.005 1.00 91.06 73 ILE A CA 1
ATOM 580 C C . ILE A 1 73 ? 1.682 -25.367 0.010 1.00 91.06 73 ILE A C 1
ATOM 582 O O . ILE A 1 73 ? 0.668 -25.392 0.704 1.00 91.06 73 ILE A O 1
ATOM 586 N N . ASP A 1 74 ? 2.087 -26.424 -0.691 1.00 92.94 74 ASP A N 1
ATOM 587 C CA . ASP A 1 74 ? 1.324 -27.672 -0.767 1.00 92.94 74 ASP A CA 1
ATOM 588 C C . ASP A 1 74 ? 1.232 -28.384 0.593 1.00 92.94 74 ASP A C 1
ATOM 590 O O . ASP A 1 74 ? 0.173 -28.906 0.953 1.00 92.94 74 ASP A O 1
ATOM 594 N N . GLU A 1 75 ? 2.311 -28.381 1.379 1.00 92.75 75 GLU A N 1
ATOM 595 C CA . GLU A 1 75 ? 2.326 -28.988 2.714 1.00 92.75 75 GLU A CA 1
ATOM 596 C C . GLU A 1 75 ? 1.448 -28.210 3.708 1.00 92.75 75 GLU A C 1
ATOM 598 O O . GLU A 1 75 ? 0.670 -28.806 4.455 1.00 92.75 75 GLU A O 1
ATOM 603 N N . ILE A 1 76 ? 1.495 -26.874 3.673 1.00 91.75 76 ILE A N 1
ATOM 604 C CA . ILE A 1 76 ? 0.622 -26.020 4.492 1.00 91.75 76 ILE A CA 1
ATOM 605 C C . ILE A 1 76 ? -0.845 -26.224 4.089 1.00 91.75 76 ILE A C 1
ATOM 607 O O . ILE A 1 76 ? -1.718 -26.362 4.951 1.00 91.75 76 ILE A O 1
ATOM 611 N N . ASN A 1 77 ? -1.118 -26.322 2.787 1.00 91.94 77 ASN A N 1
ATOM 612 C CA . ASN A 1 77 ? -2.458 -26.584 2.273 1.00 91.94 77 ASN A CA 1
ATOM 613 C C . ASN A 1 77 ? -2.985 -27.959 2.717 1.00 91.94 77 ASN A C 1
ATOM 615 O O . ASN A 1 77 ? -4.162 -28.107 3.033 1.00 91.94 77 ASN A O 1
ATOM 619 N N . ARG A 1 78 ? -2.115 -28.971 2.821 1.00 92.31 78 ARG A N 1
ATOM 620 C CA . ARG A 1 78 ? -2.490 -30.284 3.366 1.00 92.31 78 ARG A CA 1
ATOM 621 C C . ARG A 1 78 ? -2.865 -30.212 4.849 1.00 92.31 78 ARG A C 1
ATOM 623 O O . ARG A 1 78 ? -3.757 -30.940 5.277 1.00 92.31 78 ARG A O 1
ATOM 630 N N . ALA A 1 79 ? -2.192 -29.368 5.628 1.00 91.25 79 ALA A N 1
ATOM 631 C CA . ALA A 1 79 ? -2.431 -29.247 7.063 1.00 91.25 79 ALA A CA 1
ATOM 632 C C . ALA A 1 79 ? -3.695 -28.439 7.405 1.00 91.25 79 ALA A C 1
ATOM 634 O O . ALA A 1 79 ? -4.389 -28.779 8.363 1.00 91.25 79 ALA A O 1
ATOM 635 N N . ALA A 1 80 ? -3.984 -27.370 6.655 1.00 88.25 80 ALA A N 1
ATOM 636 C CA . ALA A 1 80 ? -5.025 -26.405 7.022 1.00 88.25 80 ALA A CA 1
ATOM 637 C C . ALA A 1 80 ? -5.805 -25.810 5.834 1.00 88.25 80 ALA A C 1
ATOM 639 O O . ALA A 1 80 ? -6.396 -24.744 5.985 1.00 88.25 80 ALA A O 1
ATOM 640 N N . GLY A 1 81 ? -5.836 -26.474 4.673 1.00 85.19 81 GLY A N 1
ATOM 641 C CA . GLY A 1 81 ? -6.375 -25.933 3.415 1.00 85.19 81 GLY A CA 1
ATOM 642 C C . GLY A 1 81 ? -7.739 -25.251 3.515 1.00 85.19 81 GLY A C 1
ATOM 643 O O . GLY A 1 81 ? -7.902 -24.141 3.017 1.00 85.19 81 GLY A O 1
ATOM 644 N N . ASP A 1 82 ? -8.688 -25.840 4.247 1.00 88.69 82 ASP A N 1
ATOM 645 C CA . ASP A 1 82 ? -10.044 -25.287 4.395 1.00 88.69 82 ASP A CA 1
ATOM 646 C C . ASP A 1 82 ? -10.097 -23.963 5.186 1.00 88.69 82 ASP A C 1
ATOM 648 O O . ASP A 1 82 ? -11.088 -23.238 5.120 1.00 88.69 82 ASP A O 1
ATOM 652 N N . GLN A 1 83 ? -9.051 -23.641 5.952 1.00 90.12 83 GLN A N 1
ATOM 653 C CA . GLN A 1 83 ? -8.950 -22.421 6.764 1.00 90.12 83 GLN A CA 1
ATOM 654 C C . GLN A 1 83 ? -8.098 -21.332 6.093 1.00 90.12 83 GLN A C 1
ATOM 656 O O . GLN A 1 83 ? -7.981 -20.229 6.626 1.00 90.12 83 GLN A O 1
ATOM 661 N N . ILE A 1 84 ? -7.489 -21.624 4.941 1.00 90.56 84 ILE A N 1
ATOM 662 C CA . ILE A 1 84 ? -6.546 -20.732 4.267 1.00 90.56 84 ILE A CA 1
ATOM 663 C C . ILE A 1 84 ? -7.274 -19.957 3.168 1.00 90.56 84 ILE A C 1
ATOM 665 O O . ILE A 1 84 ? -7.677 -20.517 2.153 1.00 90.56 84 ILE A O 1
ATOM 669 N N . ALA A 1 85 ? -7.400 -18.640 3.342 1.00 89.31 85 ALA A N 1
ATOM 670 C CA . ALA A 1 85 ? -7.992 -17.765 2.327 1.00 89.31 85 ALA A CA 1
ATOM 671 C C . ALA A 1 85 ? -7.076 -17.559 1.105 1.00 89.31 85 ALA A C 1
ATOM 673 O O . ALA A 1 85 ? -7.557 -17.396 -0.015 1.00 89.31 85 ALA A O 1
ATOM 674 N N . GLY A 1 86 ? -5.757 -17.570 1.311 1.00 89.06 86 GLY A N 1
ATOM 675 C CA . GLY A 1 86 ? -4.762 -17.414 0.257 1.00 89.06 86 GLY A CA 1
ATOM 676 C C . GLY A 1 86 ? -3.342 -17.572 0.792 1.00 89.06 86 GLY A C 1
ATOM 677 O O . GLY A 1 86 ? -3.090 -17.409 1.985 1.00 89.06 86 GLY A O 1
ATOM 678 N N . MET A 1 87 ? -2.402 -17.883 -0.099 1.00 91.50 87 MET A N 1
ATOM 679 C CA . MET A 1 87 ? -0.971 -17.959 0.203 1.00 91.50 87 MET A CA 1
ATOM 680 C C . MET A 1 87 ? -0.172 -17.374 -0.952 1.00 91.50 87 MET A C 1
ATOM 682 O O . MET A 1 87 ? -0.556 -17.508 -2.112 1.00 91.50 87 MET A O 1
ATOM 686 N N . THR A 1 88 ? 0.965 -16.754 -0.647 1.00 92.25 88 THR A N 1
ATOM 687 C CA . THR A 1 88 ? 1.887 -16.265 -1.672 1.00 92.25 88 THR A CA 1
ATOM 688 C C . THR A 1 88 ? 3.331 -16.444 -1.219 1.00 92.25 88 THR A C 1
ATOM 690 O O . THR A 1 88 ? 3.651 -16.142 -0.066 1.00 92.25 88 THR A O 1
ATOM 693 N N . PRO A 1 89 ? 4.240 -16.855 -2.113 1.00 92.12 89 PRO A N 1
ATOM 694 C CA . PRO A 1 89 ? 5.660 -16.736 -1.842 1.00 92.12 89 PRO A CA 1
ATOM 695 C C . PRO A 1 89 ? 6.073 -15.262 -1.922 1.00 92.12 89 PRO A C 1
ATOM 697 O O . PRO A 1 89 ? 5.603 -14.517 -2.787 1.00 92.12 89 PRO A O 1
ATOM 700 N N . THR A 1 90 ? 6.948 -14.842 -1.011 1.00 90.25 90 THR A N 1
ATOM 701 C CA . THR A 1 90 ? 7.523 -13.491 -0.980 1.00 90.25 90 THR A CA 1
ATOM 702 C C . THR A 1 90 ? 8.999 -13.579 -0.616 1.00 90.25 90 THR A C 1
ATOM 704 O O . THR A 1 90 ? 9.394 -14.405 0.204 1.00 90.25 90 THR A O 1
ATOM 707 N N . VAL A 1 91 ? 9.820 -12.722 -1.221 1.00 89.94 91 VAL A N 1
ATOM 708 C CA . VAL A 1 91 ? 11.257 -12.625 -0.940 1.00 89.94 91 VAL A CA 1
ATOM 709 C C . VAL A 1 91 ? 11.566 -11.205 -0.490 1.00 89.94 91 VAL A C 1
ATOM 711 O O . VAL A 1 91 ? 11.440 -10.282 -1.286 1.00 89.94 91 VAL A O 1
ATOM 714 N N . ALA A 1 92 ? 11.983 -11.019 0.761 1.00 88.38 92 ALA A N 1
ATOM 715 C CA . ALA A 1 92 ? 12.352 -9.714 1.306 1.00 88.38 92 ALA A CA 1
ATOM 716 C C . ALA A 1 92 ? 13.856 -9.670 1.605 1.00 88.38 92 ALA A C 1
ATOM 718 O O . ALA A 1 92 ? 14.346 -10.400 2.463 1.00 88.38 92 ALA A O 1
ATOM 719 N N . VAL A 1 93 ? 14.596 -8.816 0.895 1.00 89.12 93 VAL A N 1
ATOM 720 C CA . VAL A 1 93 ? 16.056 -8.706 1.022 1.00 89.12 93 VAL A CA 1
ATOM 721 C C . VAL A 1 93 ? 16.462 -7.239 1.191 1.00 89.12 93 VAL A C 1
ATOM 723 O O . VAL A 1 93 ? 16.053 -6.395 0.389 1.00 89.12 93 VAL A O 1
ATOM 726 N N . PRO A 1 94 ? 17.285 -6.898 2.199 1.00 90.31 94 PRO A N 1
ATOM 727 C CA . PRO A 1 94 ? 17.885 -5.572 2.296 1.00 90.31 94 PRO A CA 1
ATOM 728 C C . PRO A 1 94 ? 18.787 -5.289 1.088 1.00 90.31 94 PRO A C 1
ATOM 730 O O . PRO A 1 94 ? 19.663 -6.084 0.753 1.00 90.31 94 PRO A O 1
ATOM 733 N N . ALA A 1 95 ? 18.603 -4.142 0.442 1.00 92.81 95 ALA A N 1
ATOM 734 C CA . ALA A 1 95 ? 19.348 -3.732 -0.743 1.00 92.81 95 ALA A CA 1
ATOM 735 C C . ALA A 1 95 ? 19.759 -2.251 -0.673 1.00 92.81 95 ALA A C 1
ATOM 737 O O . ALA A 1 95 ? 19.305 -1.481 0.175 1.00 92.81 95 ALA A O 1
ATOM 738 N N . MET A 1 96 ? 20.630 -1.829 -1.589 1.00 94.75 96 MET A N 1
ATOM 739 C CA . MET A 1 96 ? 20.974 -0.421 -1.786 1.00 94.75 96 MET A CA 1
ATOM 740 C C . MET A 1 96 ? 20.561 0.012 -3.188 1.00 94.75 96 MET A C 1
ATOM 742 O O . MET A 1 96 ? 20.965 -0.593 -4.177 1.00 94.75 96 MET A O 1
ATOM 746 N N . LEU A 1 97 ? 19.765 1.075 -3.269 1.00 94.19 97 LEU A N 1
ATOM 747 C CA . LEU A 1 97 ? 19.368 1.708 -4.517 1.00 94.19 97 LEU A CA 1
ATOM 748 C C . LEU A 1 97 ? 20.219 2.960 -4.739 1.00 94.19 97 LEU A C 1
ATOM 750 O O . LEU A 1 97 ? 20.133 3.918 -3.969 1.00 94.19 97 LEU A O 1
ATOM 754 N N . SER A 1 98 ? 21.003 2.965 -5.814 1.00 93.31 98 SER A N 1
ATOM 755 C CA . SER A 1 98 ? 21.777 4.128 -6.253 1.00 93.31 98 SER A CA 1
ATOM 756 C C . SER A 1 98 ? 21.118 4.773 -7.467 1.00 93.31 98 SER A C 1
ATOM 758 O O . SER A 1 98 ? 20.882 4.118 -8.479 1.00 93.31 98 SER A O 1
ATOM 760 N N . PHE A 1 99 ? 20.822 6.068 -7.381 1.00 92.00 99 PHE A N 1
ATOM 761 C CA . PHE A 1 99 ? 20.234 6.839 -8.477 1.00 92.00 99 PHE A CA 1
ATOM 762 C C . PHE A 1 99 ? 20.813 8.251 -8.530 1.00 92.00 99 PHE A C 1
ATOM 764 O O . PHE A 1 99 ? 21.356 8.755 -7.548 1.00 92.00 99 PHE A O 1
ATOM 771 N N . GLN A 1 100 ? 20.707 8.903 -9.688 1.00 88.19 100 GLN A N 1
ATOM 772 C CA . GLN A 1 100 ? 21.203 10.265 -9.865 1.00 88.19 100 GLN A CA 1
ATOM 773 C C . GLN A 1 100 ? 20.106 11.308 -9.653 1.00 88.19 100 GLN A C 1
ATOM 775 O O . GLN A 1 100 ? 19.053 11.266 -10.294 1.00 88.19 100 GLN A O 1
ATOM 780 N N . VAL A 1 101 ? 20.393 12.301 -8.812 1.00 85.62 101 VAL A N 1
ATOM 781 C CA . VAL A 1 101 ? 19.566 13.499 -8.629 1.00 85.62 101 VAL A CA 1
ATOM 782 C C . VAL A 1 101 ? 20.420 14.713 -8.953 1.00 85.62 101 VAL A C 1
ATOM 784 O O . VAL A 1 101 ? 21.437 14.945 -8.308 1.00 85.62 101 VAL A O 1
ATOM 787 N N . ARG A 1 102 ? 20.023 15.490 -9.969 1.00 84.31 102 ARG A N 1
ATOM 788 C CA . ARG A 1 102 ? 20.759 16.696 -10.407 1.00 84.31 102 ARG A CA 1
ATOM 789 C C . ARG A 1 102 ? 22.259 16.432 -10.667 1.00 84.31 102 ARG A C 1
ATOM 791 O O . ARG A 1 102 ? 23.100 17.263 -10.349 1.00 84.31 102 ARG A O 1
ATOM 798 N N . GLY A 1 103 ? 22.589 15.263 -11.221 1.00 84.19 103 GLY A N 1
ATOM 799 C CA . GLY A 1 103 ? 23.967 14.869 -11.545 1.00 84.19 103 GLY A CA 1
ATOM 800 C C . GLY A 1 103 ? 24.804 14.358 -10.366 1.00 84.1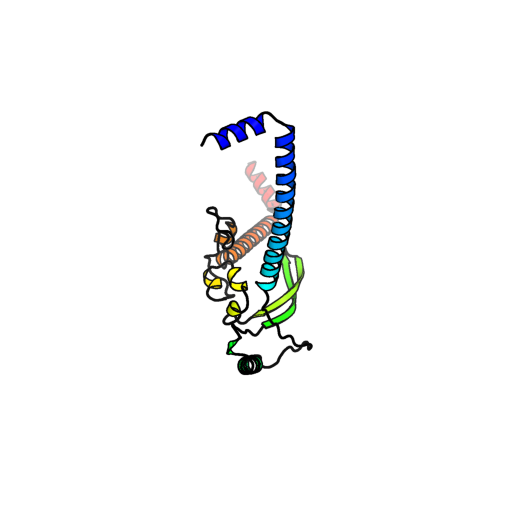9 103 GLY A C 1
ATOM 801 O O . GLY A 1 103 ? 25.970 14.039 -10.564 1.00 84.19 103 GLY A O 1
ATOM 802 N N . GLN A 1 104 ? 24.236 14.248 -9.163 1.00 90.69 104 GLN A N 1
ATOM 803 C CA . GLN A 1 104 ? 24.894 13.649 -8.000 1.00 90.69 104 GLN A CA 1
ATOM 804 C C . GLN A 1 104 ? 24.347 12.241 -7.748 1.00 90.69 104 GLN A C 1
ATOM 806 O O . GLN A 1 104 ? 23.132 12.031 -7.804 1.00 90.69 104 GLN A O 1
ATOM 811 N N . TRP A 1 105 ? 25.232 11.280 -7.473 1.00 91.50 105 TRP A N 1
ATOM 812 C CA . TRP A 1 105 ? 24.838 9.930 -7.069 1.00 91.50 105 TRP A CA 1
ATOM 813 C C . TRP A 1 105 ? 24.344 9.940 -5.626 1.00 91.50 105 TRP A C 1
ATOM 815 O O . TRP A 1 105 ? 25.055 10.358 -4.716 1.00 91.50 105 TRP A O 1
ATOM 825 N N . VAL A 1 106 ? 23.125 9.454 -5.423 1.00 93.75 106 VAL A N 1
ATOM 826 C CA . VAL A 1 106 ? 22.523 9.269 -4.107 1.00 93.75 106 VAL A CA 1
ATOM 827 C C . VAL A 1 106 ? 22.261 7.782 -3.923 1.00 93.75 106 VAL A C 1
ATOM 829 O O . VAL A 1 106 ? 21.541 7.172 -4.714 1.00 93.75 106 VAL A O 1
ATOM 832 N N . THR A 1 107 ? 22.840 7.204 -2.874 1.00 94.06 107 THR A N 1
ATOM 833 C CA . THR A 1 107 ? 22.596 5.814 -2.472 1.00 94.06 107 THR A CA 1
ATOM 834 C C . THR A 1 107 ? 21.652 5.804 -1.280 1.00 94.06 107 THR A C 1
ATOM 836 O O . THR A 1 107 ? 21.894 6.490 -0.288 1.00 94.06 107 THR A O 1
ATOM 839 N N . ARG A 1 108 ? 20.570 5.029 -1.363 1.00 94.75 108 ARG A N 1
ATOM 840 C CA . ARG A 1 108 ? 19.641 4.804 -0.252 1.00 94.75 108 ARG A CA 1
ATOM 841 C C . ARG A 1 108 ? 19.529 3.317 0.034 1.00 94.75 108 ARG A C 1
ATOM 843 O O . ARG A 1 108 ? 19.397 2.518 -0.887 1.00 94.75 108 ARG A O 1
ATOM 850 N N . GLN A 1 109 ? 19.550 2.961 1.311 1.00 94.88 109 GLN A N 1
ATOM 851 C CA . GLN A 1 109 ? 19.172 1.623 1.751 1.00 94.88 109 GLN A CA 1
ATOM 852 C C . GLN A 1 109 ? 17.663 1.449 1.552 1.00 94.88 109 GLN A C 1
ATOM 854 O O . GLN A 1 109 ? 16.882 2.346 1.881 1.00 94.88 109 GLN A O 1
ATOM 859 N N . VAL A 1 110 ? 17.267 0.324 0.969 1.00 92.81 110 VAL A N 1
ATOM 860 C CA . VAL A 1 110 ? 15.879 -0.030 0.663 1.00 92.81 110 VAL A CA 1
ATOM 861 C C . VAL A 1 110 ? 15.641 -1.494 1.017 1.00 92.81 110 VAL A C 1
ATOM 863 O O . VAL A 1 110 ? 16.562 -2.302 0.966 1.00 92.81 110 VAL A O 1
ATOM 866 N N . MET A 1 111 ? 14.404 -1.854 1.343 1.00 90.12 111 MET A N 1
ATOM 867 C CA . MET A 1 111 ? 13.990 -3.257 1.385 1.00 90.12 111 MET A CA 1
ATOM 868 C C . MET A 1 111 ? 13.462 -3.640 0.008 1.00 90.12 111 MET A C 1
ATOM 870 O O . MET A 1 111 ? 12.514 -3.027 -0.482 1.00 90.12 111 MET A O 1
ATOM 874 N N . PHE A 1 112 ? 14.098 -4.615 -0.633 1.00 89.56 112 PHE A N 1
ATOM 875 C CA . PHE A 1 112 ? 13.648 -5.149 -1.908 1.00 89.56 112 PHE A CA 1
ATOM 876 C C . PHE A 1 112 ? 12.712 -6.325 -1.652 1.00 89.56 112 PHE A C 1
ATOM 878 O O . PHE A 1 112 ? 13.115 -7.309 -1.036 1.00 89.56 112 PHE A O 1
ATOM 885 N N . ILE A 1 113 ? 11.464 -6.202 -2.102 1.00 89.44 113 ILE A N 1
ATOM 886 C CA . ILE A 1 113 ? 10.430 -7.216 -1.903 1.00 89.44 113 ILE A CA 1
ATOM 887 C C . ILE A 1 113 ? 10.025 -7.762 -3.271 1.00 89.44 113 ILE A C 1
ATOM 889 O O . ILE A 1 113 ? 9.464 -7.040 -4.094 1.00 89.44 113 ILE A O 1
ATOM 893 N N . GLY A 1 114 ? 10.335 -9.031 -3.517 1.00 89.56 114 GLY A N 1
ATOM 894 C CA . GLY A 1 114 ? 9.830 -9.795 -4.650 1.00 89.56 114 GLY A CA 1
ATOM 895 C C . GLY A 1 114 ? 8.506 -10.453 -4.281 1.00 89.56 114 GLY A C 1
ATOM 896 O O . GLY A 1 114 ? 8.439 -11.157 -3.275 1.00 89.56 114 GLY A O 1
ATOM 897 N N . ILE A 1 115 ? 7.474 -10.231 -5.093 1.00 90.06 115 ILE A N 1
ATOM 898 C CA . ILE A 1 115 ? 6.134 -10.794 -4.894 1.00 90.06 115 ILE A CA 1
ATOM 899 C C . ILE A 1 115 ? 5.671 -11.540 -6.146 1.00 90.06 115 ILE A C 1
ATOM 901 O O . ILE A 1 115 ? 6.064 -11.181 -7.259 1.00 90.06 115 ILE A O 1
ATOM 905 N N . ASP A 1 116 ? 4.790 -12.526 -5.975 1.00 89.94 116 ASP A N 1
ATOM 906 C CA . ASP A 1 116 ? 4.048 -13.110 -7.094 1.00 89.94 116 ASP A CA 1
ATOM 907 C C . ASP A 1 116 ? 2.813 -12.243 -7.418 1.00 89.94 116 ASP A C 1
ATOM 909 O O . ASP A 1 116 ? 1.896 -12.142 -6.597 1.00 89.94 116 ASP A O 1
ATOM 913 N N . PRO A 1 117 ? 2.738 -11.617 -8.608 1.00 88.25 117 PRO A N 1
ATOM 914 C CA . PRO A 1 117 ? 1.608 -10.771 -8.981 1.00 88.25 117 PRO A CA 1
ATOM 915 C C . PRO A 1 117 ? 0.260 -11.508 -9.020 1.00 88.25 117 PRO A C 1
ATOM 917 O O . PRO A 1 117 ? -0.782 -10.858 -8.950 1.00 88.25 117 PRO A O 1
ATOM 920 N N . LYS A 1 118 ? 0.240 -12.839 -9.158 1.00 88.69 118 LYS A N 1
ATOM 921 C CA . LYS A 1 118 ? -1.011 -13.604 -9.274 1.00 88.69 118 LYS A CA 1
ATOM 922 C C . LYS A 1 118 ? -1.680 -13.838 -7.927 1.00 88.69 118 LYS A C 1
ATOM 924 O O . LYS A 1 118 ? -2.895 -13.707 -7.816 1.00 88.69 118 LYS A O 1
ATOM 929 N N . THR A 1 119 ? -0.889 -14.182 -6.920 1.00 88.50 119 THR A N 1
ATOM 930 C CA . THR A 1 119 ? -1.380 -14.639 -5.615 1.00 88.50 119 THR A CA 1
ATOM 931 C C . THR A 1 119 ? -1.308 -13.558 -4.546 1.00 88.50 119 THR A C 1
ATOM 933 O O . THR A 1 119 ? -2.105 -13.573 -3.613 1.00 88.50 119 THR A O 1
ATOM 936 N N . HIS A 1 120 ? -0.409 -12.577 -4.675 1.00 87.56 120 HIS A N 1
ATOM 937 C CA . HIS A 1 120 ? -0.167 -11.605 -3.606 1.00 87.56 120 HIS A CA 1
ATOM 938 C C . HIS A 1 120 ? -1.383 -10.719 -3.282 1.00 87.56 120 HIS A C 1
ATOM 940 O O . HIS A 1 120 ? -1.576 -10.342 -2.130 1.00 87.56 120 HIS A O 1
ATOM 946 N N . ALA A 1 121 ? -2.254 -10.445 -4.260 1.00 86.06 121 ALA A N 1
ATOM 947 C CA . ALA A 1 121 ? -3.492 -9.690 -4.038 1.00 86.06 121 ALA A CA 1
ATOM 948 C C . ALA A 1 121 ? -4.512 -10.416 -3.137 1.00 86.06 121 ALA A C 1
ATOM 950 O O . ALA A 1 121 ? -5.432 -9.782 -2.633 1.00 86.06 121 ALA A O 1
ATOM 951 N N . GLN A 1 122 ? -4.370 -11.732 -2.945 1.00 86.12 122 GLN A N 1
ATOM 952 C CA . GLN A 1 122 ? -5.270 -12.530 -2.104 1.00 86.12 122 GLN A CA 1
ATOM 953 C C . GLN A 1 122 ? -4.892 -12.464 -0.620 1.00 86.12 122 GLN A C 1
ATOM 955 O O . GLN A 1 122 ? -5.733 -12.728 0.231 1.00 86.12 122 GLN A O 1
ATOM 960 N N . VAL A 1 123 ? -3.634 -12.129 -0.313 1.00 86.94 123 VAL A N 1
ATOM 961 C CA . VAL A 1 123 ? -3.094 -12.146 1.058 1.00 86.94 123 VAL A CA 1
ATOM 962 C C . VAL A 1 123 ? -2.779 -10.761 1.617 1.00 86.94 123 VAL A C 1
ATOM 964 O O . VAL A 1 123 ? -2.454 -10.642 2.793 1.00 86.94 123 VAL A O 1
ATOM 967 N N . SER A 1 124 ? -2.804 -9.724 0.777 1.00 85.00 124 SER A N 1
ATOM 968 C CA . SER A 1 124 ? -2.472 -8.352 1.157 1.00 85.00 124 SER A CA 1
ATOM 969 C C . SER A 1 124 ? -3.411 -7.372 0.466 1.00 85.00 124 SER A C 1
ATOM 971 O O . SER A 1 124 ? -3.671 -7.486 -0.736 1.00 85.00 124 SER A O 1
ATOM 973 N N . ASP A 1 125 ? -3.836 -6.333 1.188 1.00 83.00 125 ASP A N 1
ATOM 974 C CA . ASP A 1 125 ? -4.609 -5.231 0.613 1.00 83.00 125 ASP A CA 1
ATOM 975 C C . ASP A 1 125 ? -3.739 -4.280 -0.228 1.00 83.00 125 ASP A C 1
ATOM 977 O O . ASP A 1 125 ? -4.238 -3.268 -0.726 1.00 83.00 125 ASP A O 1
ATOM 981 N N . PHE A 1 126 ? -2.455 -4.599 -0.451 1.00 83.88 126 PHE A N 1
ATOM 982 C CA . PHE A 1 126 ? -1.527 -3.837 -1.293 1.00 83.88 126 PHE A CA 1
ATOM 983 C C . PHE A 1 126 ? -2.150 -3.382 -2.622 1.00 83.88 126 PHE A C 1
ATOM 985 O O . PHE A 1 126 ? -1.997 -2.223 -3.018 1.00 83.88 126 PHE A O 1
ATOM 992 N N . GLY A 1 127 ? -2.908 -4.264 -3.283 1.00 83.69 127 GLY A N 1
ATOM 993 C CA . GLY A 1 127 ? -3.577 -3.963 -4.550 1.00 83.69 127 GLY A CA 1
ATOM 994 C C . GLY A 1 127 ? -4.508 -2.748 -4.476 1.00 83.69 127 GLY A C 1
ATOM 995 O O . GLY A 1 127 ? -4.544 -1.952 -5.412 1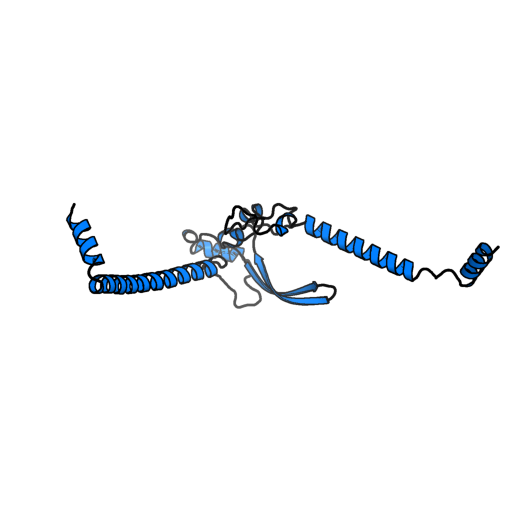.00 83.69 127 GLY A O 1
ATOM 996 N N . ARG A 1 128 ? -5.189 -2.526 -3.343 1.00 84.12 128 ARG A N 1
ATOM 997 C CA . ARG A 1 128 ? -6.118 -1.395 -3.142 1.00 84.12 128 ARG A CA 1
ATOM 998 C C . ARG A 1 128 ? -5.411 -0.039 -3.179 1.00 84.12 128 ARG A C 1
ATOM 1000 O O . ARG A 1 128 ? -6.013 0.965 -3.557 1.00 84.12 128 ARG A O 1
ATOM 1007 N N . TYR A 1 129 ? -4.128 -0.014 -2.827 1.00 84.31 129 TYR A N 1
ATOM 1008 C CA . TYR A 1 129 ? -3.312 1.198 -2.760 1.00 84.31 129 TYR A CA 1
ATOM 1009 C C . TYR A 1 129 ? -2.609 1.537 -4.077 1.00 84.31 129 TYR A C 1
ATOM 1011 O O . TYR A 1 129 ? -1.983 2.597 -4.194 1.00 84.31 129 TYR A O 1
ATOM 1019 N N . LEU A 1 130 ? -2.702 0.670 -5.088 1.00 88.19 130 LEU A N 1
ATOM 1020 C CA . LEU A 1 130 ? -2.127 0.947 -6.398 1.00 88.19 130 LEU A CA 1
ATOM 1021 C C . LEU A 1 130 ? -2.874 2.088 -7.075 1.00 88.19 130 LEU A C 1
ATOM 1023 O O . LEU A 1 130 ? -4.084 2.208 -6.953 1.00 88.19 130 LEU A O 1
ATOM 1027 N N . GLN A 1 131 ? -2.142 2.951 -7.779 1.00 88.62 131 GLN A N 1
ATOM 1028 C CA . GLN A 1 131 ? -2.698 4.182 -8.358 1.00 88.62 131 GLN A CA 1
ATOM 1029 C C . GLN A 1 131 ? -3.381 3.976 -9.709 1.00 88.62 131 GLN A C 1
ATOM 1031 O O . GLN A 1 131 ? -4.074 4.868 -10.178 1.00 88.62 131 GLN A O 1
ATOM 1036 N N . HIS A 1 132 ? -3.136 2.844 -10.368 1.00 89.75 132 HIS A N 1
ATOM 1037 C CA . HIS A 1 132 ? -3.754 2.540 -11.650 1.00 89.75 132 HIS A CA 1
ATOM 1038 C C . HIS A 1 132 ? -4.890 1.534 -11.433 1.00 89.75 132 HIS A C 1
ATOM 1040 O O . HIS A 1 132 ? -4.623 0.474 -10.861 1.00 89.75 132 HIS A O 1
ATOM 1046 N N . PRO A 1 133 ? -6.112 1.783 -11.933 1.00 88.19 133 PRO A N 1
ATOM 1047 C CA . PRO A 1 133 ? -7.282 0.951 -11.652 1.00 88.19 133 PRO A CA 1
ATOM 1048 C C . PRO A 1 133 ? -7.087 -0.495 -12.114 1.00 88.19 133 PRO A C 1
ATOM 1050 O O . PRO A 1 133 ? -7.271 -1.418 -11.330 1.00 88.19 133 PRO A O 1
ATOM 1053 N N . ALA A 1 134 ? -6.562 -0.703 -13.325 1.00 88.81 134 ALA A N 1
ATOM 1054 C CA . ALA A 1 134 ? -6.279 -2.053 -13.825 1.00 88.81 134 ALA A CA 1
ATOM 1055 C C . ALA A 1 134 ? -5.215 -2.818 -13.010 1.00 88.81 134 ALA A C 1
ATOM 1057 O O . ALA A 1 134 ? -5.177 -4.040 -13.068 1.00 88.81 134 ALA A O 1
ATOM 1058 N N . ASN A 1 135 ? -4.352 -2.125 -12.254 1.00 89.69 135 ASN A N 1
ATOM 1059 C CA . ASN A 1 135 ? -3.393 -2.799 -11.376 1.00 89.69 135 ASN A CA 1
ATOM 1060 C C . ASN A 1 135 ? -4.036 -3.248 -10.055 1.00 89.69 135 ASN A C 1
ATOM 1062 O O . ASN A 1 135 ? -3.457 -4.083 -9.366 1.00 89.69 135 ASN A O 1
ATOM 1066 N N . ARG A 1 136 ? -5.205 -2.698 -9.697 1.00 87.94 136 ARG A N 1
ATOM 1067 C CA . ARG A 1 136 ? -5.973 -3.112 -8.514 1.00 87.94 136 ARG A CA 1
ATOM 1068 C C . ARG A 1 136 ? -6.714 -4.423 -8.745 1.00 87.94 136 ARG A C 1
ATOM 1070 O O . ARG A 1 136 ? -6.865 -5.191 -7.807 1.00 87.94 136 ARG A O 1
ATOM 1077 N N . GLU A 1 137 ? -7.167 -4.657 -9.976 1.00 85.88 137 GLU A N 1
ATOM 1078 C CA . GLU A 1 137 ? -7.809 -5.916 -10.375 1.00 85.88 137 GLU A CA 1
ATOM 1079 C C . GLU A 1 137 ? -6.782 -7.045 -10.469 1.00 85.88 137 GLU A C 1
ATOM 1081 O O . GLU A 1 137 ? -6.949 -8.096 -9.859 1.00 85.88 137 GLU A O 1
ATOM 1086 N N . GLN A 1 138 ? -5.692 -6.805 -11.201 1.00 86.44 138 GLN A N 1
ATOM 1087 C CA . GLN A 1 138 ? -4.590 -7.745 -11.341 1.00 86.44 138 GLN A CA 1
ATOM 1088 C C . GLN A 1 138 ? -3.270 -6.994 -11.212 1.00 86.44 138 GLN A C 1
ATOM 1090 O O . GLN A 1 138 ? -2.982 -6.081 -11.990 1.00 86.44 138 GLN A O 1
ATOM 1095 N N . LEU A 1 139 ? -2.438 -7.410 -10.256 1.00 87.94 139 LEU A N 1
ATOM 1096 C CA . LEU A 1 139 ? -1.138 -6.785 -10.035 1.00 87.94 139 LEU A CA 1
ATOM 1097 C C . LEU A 1 139 ? -0.286 -6.888 -11.306 1.00 87.94 139 LEU A C 1
ATOM 1099 O O . LEU A 1 139 ? -0.037 -7.973 -11.829 1.00 87.94 139 LEU A O 1
ATOM 1103 N N . SER A 1 140 ? 0.187 -5.741 -11.782 1.00 88.44 140 SER A N 1
ATOM 1104 C CA . SER A 1 140 ? 1.191 -5.646 -12.836 1.00 88.44 140 SER A CA 1
ATOM 1105 C C . SER A 1 140 ? 2.164 -4.528 -12.489 1.00 88.44 140 SER A C 1
ATOM 1107 O O . SER A 1 140 ? 1.771 -3.429 -12.084 1.00 88.44 140 SER A O 1
ATOM 1109 N N . PHE A 1 141 ? 3.447 -4.835 -12.646 1.00 84.94 141 PHE A N 1
ATOM 1110 C CA . PHE A 1 141 ? 4.548 -3.896 -12.447 1.00 84.94 141 PHE A CA 1
ATOM 1111 C C . PHE A 1 141 ? 4.993 -3.228 -13.746 1.00 84.94 141 PHE A C 1
ATOM 1113 O O . PHE A 1 141 ? 5.894 -2.384 -13.730 1.00 84.94 141 PHE A O 1
ATOM 1120 N N . ASP A 1 142 ? 4.349 -3.570 -14.861 1.00 89.75 142 ASP A N 1
ATOM 1121 C CA . ASP A 1 142 ? 4.623 -2.938 -16.135 1.00 89.75 142 ASP A CA 1
ATOM 1122 C C . ASP A 1 142 ? 4.191 -1.477 -16.083 1.00 89.75 142 ASP A C 1
ATOM 1124 O O . ASP A 1 142 ? 3.096 -1.119 -15.630 1.00 89.75 142 ASP A O 1
ATOM 1128 N N . LEU A 1 143 ? 5.080 -0.601 -16.546 1.00 89.31 143 LEU A N 1
ATOM 1129 C CA . LEU A 1 143 ? 4.746 0.807 -16.647 1.00 89.31 143 LEU A CA 1
ATOM 1130 C C . LEU A 1 143 ? 3.683 0.980 -17.730 1.00 89.31 143 LEU A C 1
ATOM 1132 O O . LEU A 1 143 ? 3.881 0.570 -18.874 1.00 89.31 143 LEU A O 1
ATOM 1136 N N . ARG A 1 144 ? 2.575 1.626 -17.375 1.00 89.50 144 ARG A N 1
ATOM 1137 C CA . ARG A 1 144 ? 1.463 1.861 -18.293 1.00 89.50 144 ARG A CA 1
ATOM 1138 C C . ARG A 1 144 ? 1.617 3.177 -19.046 1.00 89.50 144 ARG A C 1
ATOM 1140 O O . ARG A 1 144 ? 2.399 4.057 -18.677 1.00 89.50 144 ARG A O 1
ATOM 1147 N N . GLU A 1 145 ? 0.867 3.283 -20.136 1.00 89.00 145 GLU A N 1
ATOM 1148 C CA . GLU A 1 145 ? 0.857 4.453 -21.017 1.00 89.00 145 GLU A CA 1
ATOM 1149 C C . GLU A 1 145 ? 0.073 5.649 -20.457 1.00 89.00 145 GLU A C 1
ATOM 1151 O O . GLU A 1 145 ? 0.196 6.751 -20.972 1.00 89.00 145 GLU A O 1
ATOM 1156 N N . GLY A 1 146 ? -0.702 5.466 -19.390 1.00 87.94 146 GLY A N 1
ATOM 1157 C CA . GLY A 1 146 ? -1.507 6.514 -18.765 1.00 87.94 146 GLY A CA 1
ATOM 1158 C C . GLY A 1 146 ? -2.607 5.899 -17.909 1.00 87.94 146 GLY A C 1
ATOM 1159 O O . GLY A 1 146 ? -2.492 4.737 -17.527 1.00 87.94 146 GLY A O 1
ATOM 1160 N N . GLY A 1 147 ? -3.667 6.665 -17.631 1.00 86.88 147 GLY A N 1
ATOM 1161 C CA . GLY A 1 147 ? -4.847 6.165 -16.910 1.00 86.88 147 GLY A CA 1
ATOM 1162 C C . GLY A 1 147 ? -4.647 6.019 -15.402 1.00 86.88 147 GLY A C 1
ATOM 1163 O O . GLY A 1 147 ? -5.338 5.234 -14.761 1.00 86.88 147 GLY A O 1
ATOM 1164 N N . TYR A 1 148 ? -3.679 6.741 -14.840 1.00 88.81 148 TYR A N 1
ATOM 1165 C CA . TYR A 1 148 ? -3.487 6.809 -13.397 1.00 88.81 148 TYR A CA 1
ATOM 1166 C C . TYR A 1 148 ? -4.542 7.708 -12.757 1.00 88.81 148 TYR A C 1
ATOM 1168 O O . TYR A 1 148 ? -4.968 8.709 -13.336 1.00 88.81 148 TYR A O 1
ATOM 1176 N N . ASP A 1 149 ? -4.923 7.360 -11.536 1.00 86.62 149 ASP A N 1
ATOM 1177 C CA . ASP A 1 149 ? -5.953 8.071 -10.801 1.00 86.62 149 ASP A CA 1
ATOM 1178 C C . ASP A 1 149 ? -5.539 9.507 -10.468 1.00 86.62 149 ASP A C 1
ATOM 1180 O O . ASP A 1 149 ? -4.567 9.757 -9.752 1.00 86.62 149 ASP A O 1
ATOM 1184 N N . THR A 1 150 ? -6.326 10.466 -10.949 1.00 85.38 150 THR A N 1
ATOM 1185 C CA . THR A 1 150 ? -6.202 11.890 -10.602 1.00 85.38 150 THR A CA 1
ATOM 1186 C C . THR A 1 150 ? -7.001 12.259 -9.349 1.00 85.38 150 THR A C 1
ATOM 1188 O O . THR A 1 150 ? -6.742 13.294 -8.732 1.00 85.38 150 THR A O 1
ATOM 1191 N N . ILE A 1 151 ? -7.946 11.406 -8.949 1.00 84.31 151 ILE A N 1
ATOM 1192 C CA . ILE A 1 151 ? -8.745 11.499 -7.722 1.00 84.31 151 ILE A CA 1
ATOM 1193 C C . ILE A 1 151 ? -8.254 10.415 -6.762 1.00 84.31 151 ILE A C 1
ATOM 1195 O O . ILE A 1 151 ? -7.892 9.324 -7.191 1.00 84.31 151 ILE A O 1
ATOM 1199 N N . ASP A 1 152 ? -8.206 10.699 -5.462 1.00 81.75 152 ASP A N 1
ATOM 1200 C CA . ASP A 1 152 ? -7.805 9.685 -4.489 1.00 81.75 152 ASP A CA 1
ATOM 1201 C C . ASP A 1 152 ? -8.841 8.552 -4.416 1.00 81.75 152 ASP A C 1
ATOM 1203 O O . ASP A 1 152 ? -9.987 8.774 -4.030 1.00 81.75 152 ASP A O 1
ATOM 1207 N N . SER A 1 153 ? -8.433 7.325 -4.748 1.00 78.88 153 SER A N 1
ATOM 1208 C CA . SER A 1 153 ? -9.296 6.142 -4.679 1.00 78.88 153 SER A CA 1
ATOM 1209 C C . SER A 1 153 ? -9.743 5.799 -3.257 1.0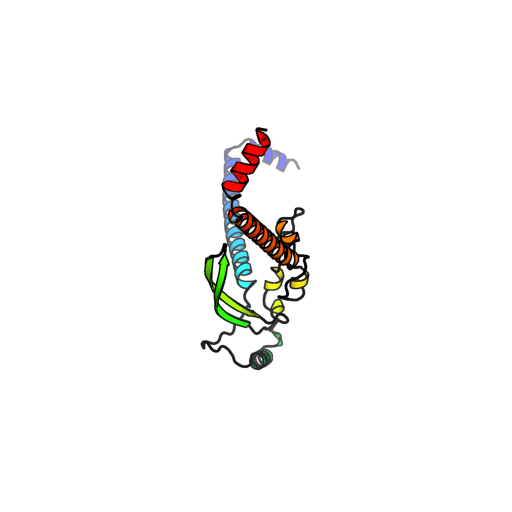0 78.88 153 SER A C 1
ATOM 1211 O O . SER A 1 153 ? -10.742 5.107 -3.086 1.00 78.88 153 SER A O 1
ATOM 1213 N N . GLN A 1 154 ? -9.009 6.252 -2.236 1.00 78.06 154 GLN A N 1
ATOM 1214 C CA . GLN A 1 154 ? -9.344 6.005 -0.830 1.00 78.06 154 GLN A CA 1
ATOM 1215 C C . GLN A 1 154 ? -10.264 7.076 -0.241 1.00 78.06 154 GLN A C 1
ATOM 1217 O O . GLN A 1 154 ? -10.924 6.832 0.766 1.00 78.06 154 GLN A O 1
ATOM 1222 N N . ASN A 1 155 ? -10.298 8.264 -0.845 1.00 79.25 155 ASN A N 1
ATOM 1223 C CA . ASN A 1 155 ? -11.140 9.369 -0.407 1.00 79.25 155 ASN A CA 1
ATOM 1224 C C . ASN A 1 155 ? -11.708 10.090 -1.639 1.00 79.25 155 ASN A C 1
ATOM 1226 O O . ASN A 1 155 ? -11.197 11.151 -2.024 1.00 79.25 155 ASN A O 1
ATOM 1230 N N . PRO A 1 156 ? -12.713 9.482 -2.301 1.00 74.50 156 PRO A N 1
ATOM 1231 C CA . PRO A 1 156 ? -13.243 9.995 -3.551 1.00 74.50 156 PRO A CA 1
ATOM 1232 C C . PRO A 1 156 ? -13.853 11.372 -3.304 1.00 74.50 156 PRO A C 1
ATOM 1234 O O . PRO A 1 156 ? -14.880 11.520 -2.647 1.00 74.50 156 PRO A O 1
ATOM 1237 N N . THR A 1 157 ? -13.178 12.391 -3.822 1.00 77.44 157 THR A N 1
ATOM 1238 C CA . THR A 1 157 ? -13.632 13.780 -3.791 1.00 77.44 157 THR A CA 1
ATOM 1239 C C . THR A 1 157 ? -14.053 14.171 -5.203 1.00 77.44 157 THR A C 1
ATOM 1241 O O . THR A 1 157 ? -13.472 13.691 -6.175 1.00 77.44 157 THR A O 1
ATOM 1244 N N . GLU A 1 158 ? -15.039 15.056 -5.342 1.00 72.31 158 GLU A N 1
ATOM 1245 C CA . GLU A 1 158 ? -15.472 15.549 -6.661 1.00 72.31 158 GLU A CA 1
ATOM 1246 C C . GLU A 1 158 ? -14.354 16.299 -7.410 1.00 72.31 158 GLU A C 1
ATOM 1248 O O . GLU A 1 158 ? -14.367 16.381 -8.637 1.00 72.31 158 GLU A O 1
ATOM 1253 N N . THR A 1 159 ? -13.360 16.830 -6.689 1.00 73.94 159 THR A N 1
ATOM 1254 C CA . THR A 1 159 ? -12.215 17.543 -7.259 1.00 73.94 159 THR A CA 1
ATOM 1255 C C . THR A 1 159 ? -10.972 16.651 -7.380 1.00 73.94 159 THR A C 1
ATOM 1257 O O . THR A 1 159 ? -10.642 15.909 -6.449 1.00 73.94 159 THR A O 1
ATOM 1260 N N . PRO A 1 160 ? -10.220 16.743 -8.499 1.00 72.75 160 PRO A N 1
ATOM 1261 C CA . PRO A 1 160 ? -8.991 15.982 -8.681 1.00 72.75 160 PRO A CA 1
ATOM 1262 C C . PRO A 1 160 ? -7.931 16.426 -7.672 1.00 72.75 160 PRO A C 1
ATOM 1264 O O . PRO A 1 160 ? -7.366 17.516 -7.754 1.00 72.75 160 PRO A O 1
ATOM 1267 N N . THR A 1 161 ? -7.645 15.552 -6.711 1.00 78.88 161 THR A N 1
ATOM 1268 C CA . THR A 1 161 ? -6.657 15.775 -5.648 1.00 78.88 161 THR A CA 1
ATOM 1269 C C . THR A 1 161 ? -5.216 15.675 -6.168 1.00 78.88 161 THR A C 1
ATOM 1271 O O . THR A 1 161 ? -4.289 16.190 -5.544 1.00 78.88 161 THR A O 1
ATOM 1274 N N . ARG A 1 162 ? -4.999 14.998 -7.307 1.00 83.69 162 ARG A N 1
ATOM 1275 C CA . ARG A 1 162 ? -3.675 14.634 -7.842 1.00 83.69 162 ARG A CA 1
ATOM 1276 C C . ARG A 1 162 ? -3.559 14.899 -9.356 1.00 83.69 162 ARG A C 1
ATOM 1278 O O . ARG A 1 162 ? -3.330 13.967 -10.126 1.00 83.69 162 ARG A O 1
ATOM 1285 N N . PRO A 1 163 ? -3.636 16.162 -9.815 1.00 83.25 163 PRO A N 1
ATOM 1286 C CA . PRO A 1 163 ? -3.582 16.493 -11.247 1.00 83.25 163 PRO A CA 1
ATOM 1287 C C . PRO A 1 163 ? -2.260 16.082 -11.920 1.00 83.25 163 PRO A C 1
ATOM 1289 O O . PRO A 1 163 ? -2.228 15.767 -13.103 1.00 83.25 163 PRO A O 1
ATOM 1292 N N . ALA A 1 164 ? -1.159 16.004 -11.165 1.00 83.69 164 ALA A N 1
ATOM 1293 C CA . ALA A 1 164 ? 0.140 15.583 -11.694 1.00 83.69 164 ALA A CA 1
ATOM 1294 C C . ALA A 1 164 ? 0.166 14.130 -12.214 1.00 83.69 164 ALA A C 1
ATOM 1296 O O . ALA A 1 164 ? 1.056 13.782 -12.991 1.00 83.69 164 ALA A O 1
ATOM 1297 N N . LEU A 1 165 ? -0.781 13.282 -11.790 1.00 86.06 165 LEU A N 1
ATOM 1298 C CA . LEU A 1 165 ? -0.843 11.877 -12.199 1.00 86.06 165 LEU A CA 1
ATOM 1299 C C . LEU A 1 165 ? -1.472 11.667 -13.576 1.00 86.06 165 LEU A C 1
ATOM 1301 O O . LEU A 1 165 ? -1.262 10.616 -14.170 1.00 86.06 165 LEU A O 1
ATOM 1305 N N . GLU A 1 166 ? -2.146 12.674 -14.131 1.00 86.62 166 GLU A N 1
ATOM 1306 C CA . GLU A 1 166 ? -2.775 12.598 -15.455 1.00 86.62 166 GLU A CA 1
ATOM 1307 C C . GLU A 1 166 ? -1.782 12.174 -16.552 1.00 86.62 166 GLU A C 1
ATOM 1309 O O . GLU A 1 166 ? -2.092 11.351 -17.409 1.00 86.62 166 GLU A O 1
ATOM 1314 N N . HIS A 1 167 ? -0.550 12.683 -16.478 1.00 85.69 167 HIS A N 1
ATOM 1315 C CA . HIS A 1 167 ? 0.510 12.416 -17.453 1.00 85.69 167 HIS A CA 1
ATOM 1316 C C . HIS A 1 167 ? 1.521 11.363 -16.969 1.00 85.69 167 HIS A C 1
ATOM 1318 O O . HIS A 1 167 ? 2.576 11.184 -17.587 1.00 85.69 167 HIS A O 1
ATOM 1324 N N . ALA A 1 168 ? 1.246 10.692 -15.845 1.00 88.69 168 ALA A N 1
ATOM 1325 C CA . ALA A 1 168 ? 2.138 9.682 -15.290 1.00 88.69 168 ALA A CA 1
ATOM 1326 C C . ALA A 1 168 ? 2.267 8.460 -16.220 1.00 88.69 168 ALA A C 1
ATOM 1328 O O . ALA A 1 168 ? 1.415 8.191 -17.062 1.00 88.69 168 ALA A O 1
ATOM 1329 N N . GLY A 1 169 ? 3.366 7.715 -16.067 1.00 89.88 169 GLY A N 1
ATOM 1330 C CA . GLY A 1 169 ? 3.676 6.550 -16.900 1.00 89.88 169 GLY A CA 1
ATOM 1331 C C . GLY A 1 169 ? 4.735 6.820 -17.970 1.00 89.88 169 GLY A C 1
ATOM 1332 O O . GLY A 1 169 ? 5.670 7.612 -17.776 1.00 89.88 169 GLY A O 1
ATOM 1333 N N . TRP A 1 170 ? 4.609 6.135 -19.106 1.00 91.75 170 TRP A N 1
ATOM 1334 C CA . TRP A 1 170 ? 5.491 6.309 -20.266 1.00 91.75 170 TRP A CA 1
ATOM 1335 C C . TRP A 1 170 ? 5.478 7.722 -20.866 1.00 91.75 170 TRP A C 1
ATOM 1337 O O . TRP A 1 170 ? 6.563 8.181 -21.240 1.00 91.75 170 TRP A O 1
ATOM 1347 N N . PRO A 1 171 ? 4.346 8.453 -20.944 1.00 91.50 171 PRO A N 1
ATOM 1348 C CA . PRO A 1 171 ? 4.334 9.819 -21.467 1.00 91.50 171 PRO A CA 1
ATOM 1349 C C . PRO A 1 171 ? 5.262 10.753 -20.691 1.00 91.50 171 PRO A C 1
ATOM 1351 O O . PRO A 1 171 ? 6.106 11.414 -21.295 1.00 91.50 171 PRO A O 1
ATOM 1354 N N . HIS A 1 172 ? 5.204 10.736 -19.355 1.00 89.75 172 HIS A N 1
ATOM 1355 C CA . HIS A 1 172 ? 6.116 11.518 -18.520 1.00 89.75 172 HIS A CA 1
ATOM 1356 C C . HIS A 1 172 ? 7.589 11.159 -18.770 1.00 89.75 172 HIS A C 1
ATOM 1358 O O . HIS A 1 172 ? 8.432 12.049 -18.896 1.00 89.75 172 HIS A O 1
ATOM 1364 N N . ARG A 1 173 ? 7.924 9.863 -18.883 1.00 89.75 173 ARG A N 1
ATOM 1365 C CA . ARG A 1 173 ? 9.308 9.430 -19.159 1.00 89.75 173 ARG A CA 1
ATOM 1366 C C . ARG A 1 173 ? 9.790 9.910 -20.530 1.00 89.75 173 ARG A C 1
ATOM 1368 O O . ARG A 1 173 ? 10.897 10.436 -20.628 1.00 89.75 173 ARG A O 1
ATOM 1375 N N . ARG A 1 174 ? 8.954 9.793 -21.565 1.00 91.81 174 ARG A N 1
ATOM 1376 C CA . ARG A 1 174 ? 9.254 10.275 -22.923 1.00 91.81 174 ARG A CA 1
ATOM 1377 C C . ARG A 1 174 ? 9.425 11.795 -22.957 1.00 91.81 174 ARG A C 1
ATOM 1379 O O . ARG A 1 174 ? 10.413 12.286 -23.502 1.00 91.81 174 ARG A O 1
ATOM 1386 N N . MET A 1 175 ? 8.529 12.534 -22.302 1.00 89.31 175 MET A N 1
ATOM 1387 C CA . MET A 1 175 ? 8.618 13.991 -22.170 1.00 89.31 175 MET A CA 1
ATOM 1388 C C . MET A 1 175 ? 9.902 14.413 -21.446 1.00 89.31 175 MET A C 1
ATOM 1390 O O . MET A 1 175 ? 10.588 15.334 -21.892 1.00 89.31 175 MET A O 1
ATOM 1394 N N . ARG A 1 176 ? 10.266 13.721 -20.359 1.00 88.81 176 ARG A N 1
ATOM 1395 C CA . ARG A 1 176 ? 11.498 13.990 -19.612 1.00 88.81 176 ARG A CA 1
ATOM 1396 C C . ARG A 1 176 ? 12.739 13.826 -20.492 1.00 88.81 176 ARG A C 1
ATOM 1398 O O . ARG A 1 176 ? 13.570 14.729 -20.509 1.00 88.81 176 ARG A O 1
ATOM 1405 N N . VAL A 1 177 ? 12.847 12.718 -21.228 1.00 90.31 177 VAL A N 1
ATOM 1406 C CA . VAL A 1 177 ? 13.983 12.456 -22.131 1.00 90.31 177 VAL A CA 1
ATOM 1407 C C . VAL A 1 177 ? 14.066 13.516 -23.231 1.00 90.31 177 VAL A C 1
ATOM 1409 O O . VAL A 1 177 ? 15.149 14.031 -23.501 1.00 90.31 177 VAL A O 1
ATOM 1412 N N . ASN A 1 178 ? 12.932 13.898 -23.825 1.00 91.50 178 ASN A N 1
ATOM 1413 C CA . ASN A 1 178 ? 12.904 14.950 -24.842 1.00 91.50 178 ASN A CA 1
ATOM 1414 C C . ASN A 1 178 ? 13.381 16.302 -24.275 1.00 91.50 178 ASN A C 1
ATOM 1416 O O . ASN A 1 178 ? 14.212 16.982 -24.872 1.00 91.50 178 ASN A O 1
ATOM 1420 N N . ARG A 1 179 ? 12.934 16.659 -23.063 1.00 88.19 179 ARG A N 1
ATOM 1421 C CA . ARG A 1 179 ? 13.374 17.879 -22.372 1.00 88.19 179 ARG A CA 1
ATOM 1422 C C . ARG A 1 179 ? 14.873 17.867 -22.068 1.00 88.19 179 ARG A C 1
ATOM 1424 O O . ARG A 1 179 ? 15.530 18.893 -22.218 1.00 88.19 179 ARG A O 1
ATOM 1431 N N . GLU A 1 180 ? 15.412 16.724 -21.648 1.00 87.31 180 GLU A N 1
ATOM 1432 C CA . GLU A 1 180 ? 16.850 16.554 -21.412 1.00 87.31 180 GLU A CA 1
ATOM 1433 C C . GLU A 1 180 ? 17.658 16.694 -22.714 1.00 87.31 180 GLU A C 1
ATOM 1435 O O . GLU A 1 180 ? 18.714 17.326 -22.698 1.00 87.31 180 GLU A O 1
ATOM 1440 N N . ARG A 1 181 ? 17.151 16.185 -23.848 1.00 89.12 181 ARG A N 1
ATOM 1441 C CA . ARG A 1 181 ? 17.784 16.354 -25.168 1.00 89.12 181 ARG A CA 1
ATOM 1442 C C . ARG A 1 181 ? 17.817 17.824 -25.601 1.00 89.12 181 ARG A C 1
ATOM 1444 O O . ARG A 1 181 ? 18.897 18.331 -25.881 1.00 89.12 181 ARG A O 1
ATOM 1451 N N . LEU A 1 182 ? 16.681 18.525 -25.561 1.00 91.31 182 LEU A N 1
ATOM 1452 C CA . LEU A 1 182 ? 16.600 19.950 -25.924 1.00 91.31 182 LEU A CA 1
ATOM 1453 C C . LEU A 1 182 ? 17.502 20.832 -25.052 1.00 91.31 182 LEU A C 1
ATOM 1455 O O . LEU A 1 182 ? 18.080 21.812 -25.520 1.00 91.31 182 LEU A O 1
ATOM 1459 N N . TRP A 1 183 ? 17.628 20.495 -23.765 1.00 84.62 183 TRP A N 1
ATOM 1460 C CA . TRP A 1 183 ? 18.542 21.197 -22.868 1.00 84.62 183 TRP A CA 1
ATOM 1461 C C . TRP A 1 183 ? 19.999 20.999 -23.298 1.00 84.62 183 TRP A C 1
ATOM 1463 O O . TRP A 1 183 ? 20.752 21.972 -23.346 1.00 84.62 183 TRP A O 1
ATOM 1473 N N . LYS A 1 184 ? 20.400 19.760 -23.612 1.00 87.44 184 LYS A N 1
ATOM 1474 C CA . LYS A 1 184 ? 21.755 19.456 -24.091 1.00 87.44 184 LYS A CA 1
ATOM 1475 C C . LYS A 1 184 ? 22.067 20.181 -25.396 1.00 87.44 184 LYS A C 1
ATOM 1477 O O . LYS A 1 184 ? 23.089 20.850 -25.457 1.00 87.44 184 LYS A O 1
ATOM 1482 N N . GLU A 1 185 ? 21.159 20.147 -26.368 1.00 89.94 185 GLU A N 1
ATOM 1483 C CA . GLU A 1 185 ? 21.318 20.859 -27.644 1.00 89.94 185 GLU A CA 1
ATOM 1484 C C . GLU A 1 185 ? 21.503 22.368 -27.433 1.00 89.94 185 GLU A C 1
ATOM 1486 O O . GLU A 1 185 ? 22.376 22.976 -28.044 1.00 89.94 185 GLU A O 1
ATOM 1491 N N . ARG A 1 186 ? 20.742 22.981 -26.514 1.00 87.19 186 ARG A N 1
ATOM 1492 C CA . ARG A 1 186 ? 20.875 24.411 -26.193 1.00 87.19 186 ARG A CA 1
ATOM 1493 C C . ARG A 1 186 ? 22.199 24.747 -25.495 1.00 87.19 186 ARG A C 1
ATOM 1495 O O . ARG A 1 186 ? 22.749 25.825 -25.719 1.00 87.19 186 ARG A O 1
ATOM 1502 N N . LEU A 1 187 ? 22.699 23.859 -24.634 1.00 85.62 187 LEU A N 1
ATOM 1503 C CA . LEU A 1 187 ? 24.022 24.003 -24.015 1.00 85.62 187 LEU A CA 1
ATOM 1504 C C . LEU A 1 187 ? 25.130 23.884 -25.061 1.00 85.62 187 LEU A C 1
ATOM 1506 O O . LEU A 1 187 ? 26.034 24.712 -25.077 1.00 85.62 187 LEU A O 1
ATOM 1510 N N . GLU A 1 188 ? 25.041 22.890 -25.943 1.00 85.56 188 GLU A N 1
ATOM 1511 C CA . GLU A 1 188 ? 25.998 22.681 -27.028 1.00 85.56 188 GLU A CA 1
ATOM 1512 C C . GLU A 1 188 ? 25.995 23.865 -27.994 1.00 85.56 188 GLU A C 1
ATOM 1514 O O . GLU A 1 188 ? 27.056 24.418 -28.253 1.00 85.56 188 GLU A O 1
ATOM 1519 N N . SER A 1 189 ? 24.826 24.351 -28.428 1.00 84.12 189 SER A N 1
ATOM 1520 C CA . SER A 1 189 ? 24.737 25.527 -29.300 1.00 84.12 189 SER A CA 1
ATOM 1521 C C . SER A 1 189 ? 25.312 26.782 -28.647 1.00 84.12 189 SER A C 1
ATOM 1523 O O . SER A 1 189 ? 25.956 27.586 -29.316 1.00 84.12 189 SER A O 1
ATOM 1525 N N . LYS A 1 190 ? 25.095 26.961 -27.335 1.00 82.94 190 LYS A N 1
ATOM 1526 C CA . LYS A 1 190 ? 25.653 28.090 -26.584 1.00 82.94 190 LYS A CA 1
ATOM 1527 C C . LYS A 1 190 ? 27.176 27.979 -26.480 1.00 82.94 190 LYS A C 1
ATOM 1529 O O . LYS A 1 190 ? 27.863 28.949 -26.780 1.00 82.94 190 LYS A O 1
ATOM 1534 N N . ASN A 1 191 ? 27.692 26.797 -26.146 1.00 79.19 191 ASN A N 1
ATOM 1535 C CA . ASN A 1 191 ? 29.129 26.536 -26.108 1.00 79.19 191 ASN A CA 1
ATOM 1536 C C . ASN A 1 191 ? 29.771 26.713 -27.494 1.00 79.19 191 ASN A C 1
ATOM 1538 O O . ASN A 1 191 ? 30.846 27.288 -27.589 1.00 79.19 191 ASN A O 1
ATOM 1542 N N . SER A 1 192 ? 29.125 26.269 -28.578 1.00 73.69 192 SER A N 1
ATOM 1543 C CA . SER A 1 192 ? 29.603 26.466 -29.953 1.00 73.69 192 SER A CA 1
ATOM 1544 C C . SER A 1 192 ? 29.568 27.931 -30.393 1.00 73.69 192 SER A C 1
ATOM 1546 O O . SER A 1 192 ? 30.444 28.351 -31.143 1.00 73.69 192 SER A O 1
ATOM 1548 N N . ALA A 1 193 ? 28.592 28.719 -29.935 1.00 74.38 193 ALA A N 1
ATOM 1549 C CA . ALA A 1 193 ? 28.544 30.159 -30.185 1.00 74.38 193 ALA A CA 1
ATOM 1550 C C . ALA A 1 193 ? 29.619 30.924 -29.390 1.00 74.38 193 ALA A C 1
ATOM 1552 O O . ALA A 1 193 ? 30.217 31.848 -29.929 1.00 74.38 193 ALA A O 1
ATOM 1553 N N . GLU A 1 194 ? 29.903 30.520 -28.146 1.00 68.94 194 GLU A N 1
ATOM 1554 C CA . GLU A 1 194 ? 30.980 31.095 -27.320 1.00 68.94 194 GLU A CA 1
ATOM 1555 C C . GLU A 1 194 ? 32.384 30.687 -27.809 1.00 68.94 194 GLU A C 1
ATOM 1557 O O . GLU A 1 194 ? 33.295 31.509 -27.784 1.00 68.94 194 GLU A O 1
ATOM 1562 N N . ASN A 1 195 ? 32.557 29.455 -28.308 1.00 64.00 195 ASN A N 1
ATOM 1563 C CA . ASN A 1 195 ? 33.811 28.973 -28.910 1.00 64.00 195 ASN A CA 1
ATOM 1564 C C . ASN A 1 195 ? 33.938 29.267 -30.413 1.00 64.00 195 ASN A C 1
ATOM 1566 O O . ASN A 1 195 ? 34.952 28.908 -31.017 1.00 64.00 195 ASN A O 1
ATOM 1570 N N . SER A 1 196 ? 32.940 29.894 -31.042 1.00 55.25 196 SER A N 1
ATOM 1571 C CA . SER A 1 196 ? 33.122 30.418 -32.395 1.00 55.25 196 SER A CA 1
ATOM 1572 C C . SER A 1 196 ? 34.167 31.526 -32.306 1.00 55.25 196 SER A C 1
ATOM 1574 O O . SER A 1 196 ? 33.983 32.439 -31.499 1.00 55.25 196 SER A O 1
ATOM 1576 N N . PRO A 1 197 ? 35.272 31.459 -33.074 1.00 55.62 197 PRO A N 1
ATOM 1577 C CA . PRO A 1 197 ? 36.313 32.466 -32.984 1.00 55.62 197 PRO A CA 1
ATOM 1578 C C . PRO A 1 197 ? 35.652 33.813 -33.258 1.00 55.62 197 PRO A C 1
ATOM 1580 O O . PRO A 1 197 ? 35.075 34.015 -34.331 1.00 55.62 197 PRO A O 1
ATOM 1583 N N . ALA A 1 198 ? 35.679 34.711 -32.266 1.00 58.09 198 ALA A N 1
ATOM 1584 C CA . ALA A 1 198 ? 35.342 36.107 -32.488 1.00 58.09 198 ALA A CA 1
ATOM 1585 C C . ALA A 1 198 ? 36.074 36.519 -33.766 1.00 58.09 198 ALA A C 1
ATOM 1587 O O . ALA A 1 198 ? 37.272 36.236 -33.863 1.00 58.09 198 ALA A O 1
ATOM 1588 N N . ARG A 1 199 ? 35.342 37.070 -34.755 1.00 56.84 199 ARG A N 1
ATOM 1589 C CA . ARG A 1 199 ? 35.903 37.534 -36.040 1.00 56.84 199 ARG A CA 1
ATOM 1590 C C . ARG A 1 199 ? 37.312 38.041 -35.785 1.00 56.84 199 ARG A C 1
ATOM 1592 O O . ARG A 1 199 ? 37.451 38.891 -34.898 1.00 56.84 199 ARG A O 1
ATOM 1599 N N . SER A 1 200 ? 38.310 37.485 -36.481 1.00 60.00 200 SER A N 1
ATOM 1600 C CA . SER A 1 200 ? 39.702 37.889 -36.273 1.00 60.00 200 SER A CA 1
ATOM 1601 C C . SER A 1 200 ? 39.764 39.413 -36.293 1.00 60.00 200 SER A C 1
ATOM 1603 O O . SER A 1 200 ? 38.996 40.049 -37.019 1.00 60.00 200 SER A O 1
ATOM 1605 N N . VAL A 1 201 ? 40.609 40.007 -35.450 1.00 60.66 201 VAL A N 1
ATOM 1606 C CA . VAL A 1 201 ? 40.704 41.472 -35.321 1.00 60.66 201 VAL A CA 1
ATOM 1607 C C . VAL A 1 201 ? 40.810 42.129 -36.707 1.00 60.66 201 VAL A C 1
ATOM 1609 O O . VAL A 1 201 ? 40.141 43.125 -36.955 1.00 60.66 201 VAL A O 1
ATOM 1612 N N . ASP A 1 202 ? 41.498 41.475 -37.645 1.00 61.06 202 ASP A N 1
ATOM 1613 C CA . ASP A 1 202 ? 41.601 41.865 -39.056 1.00 61.06 202 ASP A CA 1
ATOM 1614 C C . ASP A 1 202 ? 40.239 41.975 -39.773 1.00 61.06 202 ASP A C 1
ATOM 1616 O O . ASP A 1 202 ? 39.950 42.989 -40.400 1.00 61.06 202 ASP A O 1
ATOM 1620 N N . GLN A 1 203 ? 39.339 40.998 -39.614 1.00 65.56 203 GLN A N 1
ATOM 1621 C CA . GLN A 1 203 ? 37.987 41.044 -40.194 1.00 65.56 203 GLN A CA 1
ATOM 1622 C C . GLN A 1 203 ? 37.088 42.112 -39.554 1.00 65.56 203 GLN A C 1
ATOM 1624 O O . GLN A 1 203 ? 36.121 42.558 -40.174 1.00 65.56 203 GLN A O 1
ATOM 1629 N N . GLN A 1 204 ? 37.357 42.501 -38.304 1.00 64.06 204 GLN A N 1
ATOM 1630 C CA . GLN A 1 204 ? 36.630 43.591 -37.647 1.00 64.06 204 GLN A CA 1
ATOM 1631 C C . GLN A 1 204 ? 37.140 44.959 -38.113 1.00 64.06 204 GLN A C 1
ATOM 1633 O O . GLN A 1 204 ? 36.331 45.856 -38.343 1.00 64.06 204 GLN A O 1
ATOM 1638 N N . VAL A 1 205 ? 38.456 45.094 -38.304 1.00 64.62 205 VAL A N 1
ATOM 1639 C CA . VAL A 1 205 ? 39.100 46.306 -38.829 1.00 64.62 205 VAL A CA 1
ATOM 1640 C C . VAL A 1 205 ? 38.681 46.565 -40.280 1.00 64.62 205 VAL A C 1
ATOM 1642 O O . VAL A 1 205 ? 38.261 47.680 -40.586 1.00 64.62 205 VAL A O 1
ATOM 1645 N N . ASP A 1 206 ? 38.673 45.543 -41.141 1.00 68.50 206 ASP A N 1
ATOM 1646 C CA . ASP A 1 206 ? 38.225 45.674 -42.538 1.00 68.50 206 ASP A CA 1
ATOM 1647 C C . ASP A 1 206 ? 36.746 46.083 -42.644 1.00 68.50 206 ASP A C 1
ATOM 1649 O O . ASP A 1 206 ? 36.379 46.927 -43.463 1.00 68.50 206 ASP A O 1
ATOM 1653 N N . ALA A 1 207 ? 35.882 45.545 -41.777 1.00 69.31 207 ALA A N 1
ATOM 1654 C CA . ALA A 1 207 ? 34.470 45.924 -41.734 1.00 69.31 207 ALA A CA 1
ATOM 1655 C C . ALA A 1 207 ? 34.256 47.371 -41.244 1.00 69.31 207 ALA A C 1
ATOM 1657 O O . ALA A 1 207 ? 33.336 48.044 -41.710 1.00 69.31 207 ALA A O 1
ATOM 1658 N N . MET A 1 208 ? 35.096 47.864 -40.326 1.00 65.75 208 MET A N 1
ATOM 1659 C CA . MET A 1 208 ? 35.053 49.254 -39.851 1.00 65.75 208 MET A CA 1
ATOM 1660 C C . MET A 1 208 ? 35.550 50.244 -40.914 1.00 65.75 208 MET A C 1
ATOM 1662 O O . MET A 1 208 ? 34.945 51.302 -41.101 1.00 65.75 208 MET A O 1
ATOM 1666 N N . LEU A 1 209 ? 36.616 49.891 -41.640 1.00 66.88 209 LEU A N 1
ATOM 1667 C CA . LEU A 1 209 ? 37.154 50.694 -42.743 1.00 66.88 209 LEU A CA 1
ATOM 1668 C C . LEU A 1 209 ? 36.168 50.781 -43.920 1.00 66.88 209 LEU A C 1
ATOM 1670 O O . LEU A 1 209 ? 35.971 51.863 -44.472 1.00 66.88 209 LEU A O 1
ATOM 1674 N N . ALA A 1 210 ? 35.477 49.683 -44.243 1.00 70.12 210 ALA A N 1
ATOM 1675 C CA . ALA A 1 210 ? 34.438 49.661 -45.274 1.00 70.12 210 ALA A CA 1
ATOM 1676 C C . ALA A 1 210 ? 33.181 50.475 -44.905 1.00 70.12 210 ALA A C 1
ATOM 1678 O O . ALA A 1 210 ? 32.503 50.977 -45.794 1.00 70.12 210 ALA A O 1
ATOM 1679 N N . ALA A 1 211 ? 32.866 50.626 -43.614 1.00 70.38 211 ALA A N 1
ATOM 1680 C CA . ALA A 1 211 ? 31.725 51.422 -43.146 1.00 70.38 211 ALA A CA 1
ATOM 1681 C C . ALA A 1 211 ? 32.019 52.933 -43.036 1.00 70.38 211 ALA A C 1
ATOM 1683 O O . ALA A 1 21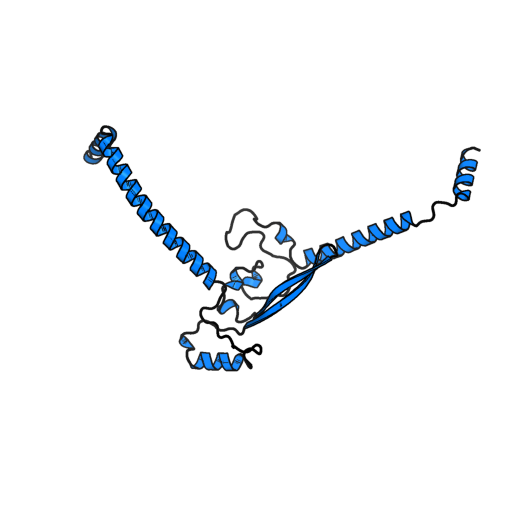1 ? 31.091 53.721 -42.862 1.00 70.38 211 ALA A O 1
ATOM 1684 N N . THR A 1 212 ? 33.294 53.331 -43.106 1.00 60.25 212 THR A N 1
ATOM 1685 C CA . THR A 1 212 ? 33.746 54.732 -42.977 1.00 60.25 212 THR A CA 1
ATOM 1686 C C . THR A 1 212 ? 34.124 55.351 -44.336 1.00 60.25 212 THR A C 1
ATOM 1688 O O . THR A 1 212 ? 34.552 56.503 -44.386 1.00 60.25 212 THR A O 1
ATOM 1691 N N . SER A 1 213 ? 33.964 54.598 -45.432 1.00 52.19 213 SER A N 1
ATOM 1692 C CA . SER A 1 213 ? 34.215 55.041 -46.814 1.00 52.19 213 SER A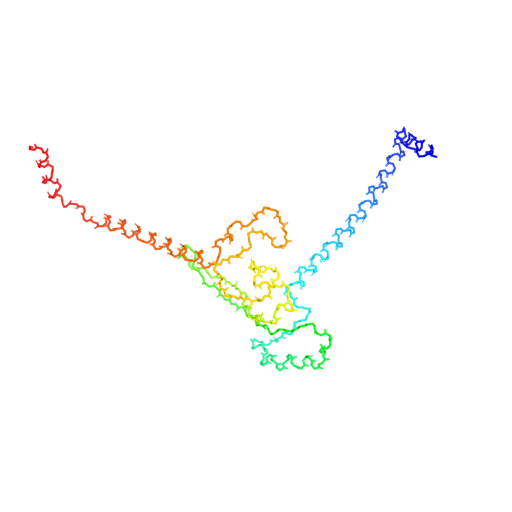 CA 1
ATOM 1693 C C . SER A 1 213 ? 32.931 55.438 -47.535 1.00 52.19 213 SER A C 1
ATOM 1695 O O . SER A 1 213 ? 31.894 54.785 -47.283 1.00 52.19 213 SER A O 1
#